Protein 3WPW (pdb70)

Nearest PDB structures (foldseek):
  3wpx-assembly1_B  TM=1.003E+00  e=8.914E-31  Vibrio alginolyticus
  4b62-assembly1_A  TM=9.208E-01  e=3.022E-14  Pseudomonas aeruginosa PAO1
  5y40-assembly1_A  TM=8.274E-01  e=5.808E-11  Salmonella enterica subsp. enterica serovar Typhimurium str. LT2
  6aeo-assembly2_B  TM=7.929E-01  e=1.954E-11  Escherichia coli O157:H7
  5u1h-assembly3_C  TM=7.690E-01  e=7.568E-09  Pseudomonas aeruginosa PAO1

Secondary structure (DSSP, 8-state):
-HHHHHHHHHHHHHTHHHHHTTSEEEEE-SSEEEEEE-STTTS-TT--PPPTTTHHHHHHHHHHHTTS-SEEEEEE---SSPP--SS-SSHHHHHHHHHHHHHHHHTTSTT--GGGEEEEE-TTSS-SS-S-SHHHHHHHS-EEEEEE-/-HHHHHHHHHHHHHSHHHHHHTSEEEEE-SSEEEEEE-STTTS-TT-----GGGHHHHHHHHHHHTTS-SEEEEEE---SSPP--SS-SSHHHHHHHHHHHHHHHHTTSTT--GGGEEEEE-TTSS-SS-S-SHHHHHHHT-EEEEEE-

Radius of gyration: 19.26 Å; Cα contacts (8 Å, |Δi|>4): 628; chains: 2; bounding box: 56×42×43 Å

Foldseek 3Di:
DVVVVVLQVVLCVVCVVCVVVVQWDWDDDPQKIKIKGFCPPQPDPPALDGDPVCLVVLLVNLVSCLPPDAAKEKWFEAAPDWDDDPVAPTQQRSRQSNSVNSLVSSVVHPSRDNVRYHTGYCYHVDQPDPNPDPVRRRRRRIMMIMGHD/DVVVVVLQVVLCVVCVPCVVVVQWDWDDDDQKIKIKGFCVPQDDPLALPGDPVCLVVLLVVLVSCLPDDFAKEKWFEAADDWRPDPPAPTQQRRRQSNSVSSLVSSVVRPSRDNVRYHTGRCYHVDQPDHPPDPVRRSSRRIMMIMGHD

B-factor: mean 39.46, std 15.34, range [14.83, 92.48]

GO terms:
  GO:0005515 protein binding (F, IPI)

InterPro domains:
  IPR006665 OmpA-like domain [PF00691] (196-294)
  IPR006665 OmpA-like domain [PS51123] (183-304)
  IPR006665 OmpA-like domain [cd07185] (196-300)
  IPR025713 Motility protein B-like, N-terminal domain [PF13677] (14-58)
  IPR036737 OmpA-like domain superfamily [G3DSA:3.30.1330.60] (154-302)
  IPR036737 OmpA-like domain superfamily [SSF103088] (183-300)
  IPR050330 Bacterial Outer Membrane Structural/Functional [PTHR30329] (4-302)

Sequence (298 aa):
SQEMETLMESIKKALEREIEQGAIEVENLGQQIVIRMREKGAFPEGSAFLQPKFRPLVRQQIAELVKDVPGIVRVSGHTDNRPLDSELYRSNWDLSSQQRAVSVAQEMEKVRGFSHQRLRVRGMADTEPLLPNDSDDNRALNRRVEISIMQSQEMETLMESIKKALEREIEQGAIEVENLGQQIVIRMREKGAFPEGSAFLQPKFRPLVRQIAELVKDVPGIVRVSGHTDNRPLDSELYRSNWDLSSQQRAVSVAQEMEKVRGFSHQRLRVRGMADTEPLLPNDSDDNRALNRRVEISIMQ

Organism: Vibrio alginolyticus (NCBI:txid663)

Structure (mmCIF, N/CA/C/O backbone):
data_3WPW
#
_entry.id   3WPW
#
_cell.length_a   58.624
_cell.length_b   63.302
_cell.length_c   77.002
_cell.angle_alpha   90.00
_cell.angle_beta   90.00
_cell.angle_gamma   90.00
#
_symmetry.space_group_name_H-M   'P 21 21 21'
#
loop_
_entity.id
_entity.type
_entity.pdbx_description
1 polymer PomB
2 non-polymer 'ACETATE ION'
3 water water
#
loop_
_atom_site.group_PDB
_atom_site.id
_atom_site.type_symbol
_atom_site.label_atom_id
_atom_site.label_alt_id
_atom_site.label_comp_id
_atom_site.label_asym_id
_atom_site.label_entity_id
_atom_site.label_seq_id
_atom_site.pdbx_PDB_ins_code
_atom_site.Cartn_x
_atom_site.Cartn_y
_atom_site.Cartn_z
_atom_site.occupancy
_atom_site.B_iso_or_equiv
_atom_site.auth_seq_id
_atom_site.auth_comp_id
_atom_site.auth_asym_id
_atom_site.auth_atom_id
_atom_site.pdbx_PDB_model_num
ATOM 1 N N . SER A 1 20 ? 27.701 50.410 36.491 1.00 74.47 154 SER A N 1
ATOM 2 C CA . SER A 1 20 ? 26.723 51.165 37.269 1.00 80.94 154 SER A CA 1
ATOM 3 C C . SER A 1 20 ? 25.337 51.159 36.622 1.00 81.05 154 SER A C 1
ATOM 4 O O . SER A 1 20 ? 24.383 50.609 37.180 1.00 77.37 154 SER A O 1
ATOM 7 N N . GLN A 1 21 ? 25.231 51.773 35.447 1.00 80.22 155 GLN A N 1
ATOM 8 C CA . GLN A 1 21 ? 23.947 51.882 34.762 1.00 80.41 155 GLN A CA 1
ATOM 9 C C . GLN A 1 21 ? 23.361 50.498 34.486 1.00 80.45 155 GLN A C 1
ATOM 10 O O . GLN A 1 21 ? 22.157 50.276 34.659 1.00 76.22 155 GLN A O 1
ATOM 16 N N . GLU A 1 22 ? 24.218 49.570 34.063 1.00 81.73 156 GLU A N 1
ATOM 17 C CA . GLU A 1 22 ? 23.785 48.204 33.792 1.00 80.63 156 GLU A CA 1
ATOM 18 C C . GLU A 1 22 ? 23.515 47.454 35.096 1.00 78.71 156 GLU A C 1
ATOM 19 O O . GLU A 1 22 ? 22.871 46.401 35.098 1.00 73.97 156 GLU A O 1
ATOM 25 N N . MET A 1 23 ? 23.999 48.009 36.204 1.00 73.76 157 MET A N 1
ATOM 26 C CA . MET A 1 23 ? 23.743 47.428 37.517 1.00 73.20 157 MET A CA 1
ATOM 27 C C . MET A 1 23 ? 22.414 47.901 38.103 1.00 68.00 157 MET A C 1
ATOM 28 O O . MET A 1 23 ? 21.803 47.207 38.921 1.00 66.98 157 MET A O 1
ATOM 33 N N . GLU A 1 24 ? 21.959 49.076 37.685 1.00 69.35 158 GLU A N 1
ATOM 34 C CA . GLU A 1 24 ? 20.653 49.551 38.128 1.00 71.76 158 GLU A CA 1
ATOM 35 C C . GLU A 1 24 ? 19.530 48.830 37.385 1.00 67.39 158 GLU A C 1
ATOM 36 O O . GLU A 1 24 ? 18.524 48.452 37.985 1.00 64.70 158 GLU A O 1
ATOM 42 N N . THR A 1 25 ? 19.712 48.637 36.080 1.00 68.86 159 THR A N 1
ATOM 43 C CA . THR A 1 25 ? 18.755 47.886 35.273 1.00 69.30 159 THR A CA 1
ATOM 44 C C . THR A 1 25 ? 18.657 46.459 35.797 1.00 66.20 159 THR A C 1
ATOM 45 O O . THR A 1 25 ? 17.563 45.909 35.950 1.00 60.22 159 THR A O 1
ATOM 49 N N . LEU A 1 26 ? 19.815 45.868 36.071 1.00 66.77 160 LEU A N 1
ATOM 50 C CA . LEU A 1 26 ? 19.882 44.517 36.608 1.00 61.85 160 LEU A CA 1
ATOM 51 C C . LEU A 1 26 ? 19.064 44.398 37.885 1.00 56.92 160 LEU A C 1
ATOM 52 O O . LEU A 1 26 ? 18.227 43.503 38.011 1.00 56.95 160 LEU A O 1
ATOM 57 N N . MET A 1 27 ? 19.300 45.309 38.825 1.00 54.98 161 MET A N 1
ATOM 58 C CA . MET A 1 27 ? 18.574 45.296 40.093 1.00 57.96 161 MET A CA 1
ATOM 59 C C . MET A 1 27 ? 17.057 45.422 39.902 1.00 61.21 161 MET A C 1
ATOM 60 O O . MET A 1 27 ? 16.278 44.676 40.505 1.00 58.53 161 MET A O 1
ATOM 65 N N . GLU A 1 28 ? 16.636 46.367 39.066 1.00 65.39 162 GLU A N 1
ATOM 66 C CA . GLU A 1 28 ? 15.213 46.554 38.795 1.00 61.73 162 GLU A CA 1
ATOM 67 C C . GLU A 1 28 ? 14.641 45.330 38.089 1.00 59.16 162 GLU A C 1
ATOM 68 O O . GLU A 1 28 ? 13.585 44.823 38.460 1.00 56.34 162 GLU A O 1
ATOM 74 N N . SER A 1 29 ? 15.358 44.860 37.075 1.00 59.32 163 SER A N 1
ATOM 75 C CA . SER A 1 29 ? 15.016 43.622 36.388 1.00 55.81 163 SER A CA 1
ATOM 76 C C . SER A 1 29 ? 14.767 42.472 37.368 1.00 57.52 163 SER A C 1
ATOM 77 O O . SER A 1 29 ? 13.743 41.789 37.284 1.00 55.68 163 SER A O 1
ATOM 80 N N . ILE A 1 30 ? 15.695 42.259 38.302 1.00 55.25 164 ILE A N 1
ATOM 81 C CA . ILE A 1 30 ? 15.539 41.179 39.281 1.00 50.07 164 ILE A CA 1
ATOM 82 C C . ILE A 1 30 ? 14.316 41.414 40.151 1.00 54.74 164 ILE A C 1
ATOM 83 O O . ILE A 1 30 ? 13.520 40.503 40.383 1.00 55.39 164 ILE A O 1
ATOM 88 N N . LYS A 1 31 ? 14.179 42.638 40.647 1.00 55.71 165 LYS A N 1
ATOM 89 C CA . LYS A 1 31 ? 12.978 43.034 41.368 1.00 57.81 165 LYS A CA 1
ATOM 90 C C . LYS A 1 31 ? 11.726 42.626 40.585 1.00 57.66 165 LYS A C 1
ATOM 91 O O . LYS A 1 31 ? 10.776 42.078 41.145 1.00 53.88 165 LYS A O 1
ATOM 97 N N . LYS A 1 32 ? 11.736 42.888 39.283 1.00 59.33 166 LYS A N 1
ATOM 98 C CA . LYS A 1 32 ? 10.625 42.492 38.427 1.00 61.63 166 LYS A CA 1
ATOM 99 C C . LYS A 1 32 ? 10.412 40.993 38.506 1.00 62.13 166 LYS A C 1
ATOM 100 O O . LYS A 1 32 ? 9.418 40.524 39.066 1.00 65.67 166 LYS A O 1
ATOM 106 N N . ALA A 1 33 ? 11.361 40.246 37.948 1.00 59.83 167 ALA A N 1
ATOM 107 C CA . ALA A 1 33 ? 11.208 38.805 37.775 1.00 59.57 167 ALA A CA 1
ATOM 108 C C . ALA A 1 33 ? 10.883 38.078 39.073 1.00 55.46 167 ALA A C 1
ATOM 109 O O . ALA A 1 33 ? 10.233 37.034 39.055 1.00 52.86 167 ALA A O 1
ATOM 111 N N . LEU A 1 34 ? 11.331 38.637 40.196 1.00 56.37 168 LEU A N 1
ATOM 112 C CA . LEU A 1 34 ? 11.150 37.995 41.493 1.00 53.80 168 LEU A CA 1
ATOM 113 C C . LEU A 1 34 ? 10.149 38.757 42.358 1.00 57.01 168 LEU A C 1
ATOM 114 O O . LEU A 1 34 ? 10.277 38.796 43.583 1.00 51.38 168 LEU A O 1
ATOM 119 N N . GLU A 1 35 ? 9.154 39.361 41.714 1.00 62.91 169 GLU A N 1
ATOM 120 C CA . GLU A 1 35 ? 8.122 40.123 42.415 1.00 58.52 169 GLU A CA 1
ATOM 121 C C . GLU A 1 35 ? 7.460 39.333 43.531 1.00 55.66 169 GLU A C 1
ATOM 122 O O . GLU A 1 35 ? 7.392 39.787 44.672 1.00 57.46 169 GLU A O 1
ATOM 128 N N . ARG A 1 36 ? 6.940 38.160 43.185 1.00 56.49 170 ARG A N 1
ATOM 129 C CA . ARG A 1 36 ? 6.130 37.387 44.116 1.00 59.10 170 ARG A CA 1
ATOM 130 C C . ARG A 1 36 ? 6.945 36.853 45.292 1.00 57.41 170 ARG A C 1
ATOM 131 O O . ARG A 1 36 ? 6.493 36.878 46.440 1.00 54.56 170 ARG A O 1
ATOM 139 N N . GLU A 1 37 ? 8.149 36.371 44.998 1.00 58.29 171 GLU A N 1
ATOM 140 C CA . GLU A 1 37 ? 9.028 35.841 46.031 1.00 52.93 171 GLU A CA 1
ATOM 141 C C . GLU A 1 37 ? 9.395 36.920 47.044 1.00 47.92 171 GLU A C 1
ATOM 142 O O . GLU A 1 37 ? 9.470 36.660 48.246 1.00 48.71 171 GLU A O 1
ATOM 148 N N . ILE A 1 38 ? 9.609 38.133 46.549 1.00 45.79 172 ILE A N 1
ATOM 149 C CA . ILE A 1 38 ? 9.912 39.274 47.403 1.00 47.51 172 ILE A CA 1
ATOM 150 C C . ILE A 1 38 ? 8.726 39.639 48.283 1.00 52.70 172 ILE A C 1
ATOM 151 O O . ILE A 1 38 ? 8.881 39.867 49.484 1.00 43.08 172 ILE A O 1
ATOM 156 N N . GLU A 1 39 ? 7.539 39.701 47.682 1.00 56.73 173 GLU A N 1
ATOM 157 C CA . GLU A 1 39 ? 6.339 40.052 48.438 1.00 52.23 173 GLU A CA 1
ATOM 158 C C . GLU A 1 39 ? 6.090 38.988 49.498 1.00 46.80 173 GLU A C 1
ATOM 159 O O . GLU A 1 39 ? 5.673 39.300 50.611 1.00 44.61 173 GLU A O 1
ATOM 165 N N . GLN A 1 40 ? 6.388 37.735 49.157 1.00 49.29 174 GLN A N 1
ATOM 166 C CA . GLN A 1 40 ? 6.238 36.624 50.095 1.00 51.79 174 GLN A CA 1
ATOM 167 C C . GLN A 1 40 ? 7.405 36.514 51.075 1.00 54.75 174 GLN A C 1
ATOM 168 O O . GLN A 1 40 ? 7.471 35.563 51.854 1.00 59.18 174 GLN A O 1
ATOM 174 N N . GLY A 1 41 ? 8.319 37.482 51.027 1.00 52.71 175 GLY A N 1
ATOM 175 C CA . GLY A 1 41 ? 9.459 37.526 51.932 1.00 53.17 175 GLY A CA 1
ATOM 176 C C . GLY A 1 41 ? 10.479 36.417 51.727 1.00 55.38 175 GLY A C 1
ATOM 177 O O . GLY A 1 41 ? 11.372 36.213 52.557 1.00 51.90 175 GLY A O 1
ATOM 178 N N . ALA A 1 42 ? 10.347 35.695 50.619 1.00 52.94 176 ALA A N 1
ATOM 179 C CA . ALA A 1 42 ? 11.251 34.595 50.303 1.00 50.83 176 ALA A CA 1
ATOM 180 C C . ALA A 1 42 ? 12.606 35.110 49.816 1.00 48.60 176 ALA A C 1
ATOM 181 O O . ALA A 1 42 ? 13.611 34.397 49.850 1.00 45.77 176 ALA A O 1
ATOM 183 N N . ILE A 1 43 ? 12.624 36.354 49.363 1.00 43.43 177 ILE A N 1
ATOM 184 C CA . ILE A 1 43 ? 13.829 36.934 48.792 1.00 41.49 177 ILE A CA 1
ATOM 185 C C . ILE A 1 43 ? 13.888 38.418 49.103 1.00 45.40 177 ILE A C 1
ATOM 186 O O . ILE A 1 43 ? 12.869 39.103 49.134 1.00 46.63 177 ILE A O 1
ATOM 191 N N . GLU A 1 44 ? 15.090 38.910 49.358 1.00 43.53 178 GLU A N 1
ATOM 192 C CA . GLU A 1 44 ? 15.288 40.333 49.495 1.00 41.84 178 GLU A CA 1
ATOM 193 C C . GLU A 1 44 ? 16.404 40.754 48.562 1.00 37.35 178 GLU A C 1
ATOM 194 O O . GLU A 1 44 ? 17.442 40.096 48.483 1.00 37.60 178 GLU A O 1
ATOM 200 N N . VAL A 1 45 ? 16.186 41.848 47.847 1.00 38.25 179 VAL A N 1
ATOM 201 C CA . VAL A 1 45 ? 17.176 42.351 46.914 1.00 35.74 179 VAL A CA 1
ATOM 202 C C . VAL A 1 45 ? 17.486 43.824 47.183 1.00 46.44 179 VAL A C 1
ATOM 203 O O . VAL A 1 45 ? 16.582 44.661 47.228 1.00 51.22 179 VAL A O 1
ATOM 207 N N . GLU A 1 46 ? 18.757 44.155 47.359 1.00 45.14 180 GLU A N 1
ATOM 208 C CA . GLU A 1 46 ? 19.117 45.559 47.516 1.00 51.07 180 GLU A CA 1
ATOM 209 C C . GLU A 1 46 ? 20.518 45.883 47.032 1.00 50.35 180 GLU A C 1
ATOM 210 O O . GLU A 1 46 ? 21.328 44.989 46.783 1.00 45.23 180 GLU A O 1
ATOM 216 N N . ASN A 1 47 ? 20.785 47.175 46.886 1.00 56.91 181 ASN A N 1
ATOM 217 C CA . ASN A 1 47 ? 22.114 47.658 46.539 1.00 61.73 181 ASN A CA 1
ATOM 218 C C . ASN A 1 47 ? 23.032 47.681 47.759 1.00 62.30 181 ASN A C 1
ATOM 219 O O . ASN A 1 47 ? 22.573 47.834 48.892 1.00 62.58 181 ASN A O 1
ATOM 224 N N . LEU A 1 48 ? 24.329 47.516 47.524 1.00 60.43 182 LEU A N 1
ATOM 225 C CA . LEU A 1 48 ? 25.319 47.648 48.584 1.00 62.45 182 LEU A CA 1
ATOM 226 C C . LEU A 1 48 ? 26.621 48.153 47.989 1.00 63.88 182 LEU A C 1
ATOM 227 O O . LEU A 1 48 ? 27.510 47.371 47.653 1.00 61.69 182 LEU A O 1
ATOM 232 N N . GLY A 1 49 ? 26.728 49.470 47.855 1.00 68.31 183 GLY A N 1
ATOM 233 C CA . GLY A 1 49 ? 27.863 50.061 47.177 1.00 67.88 183 GLY A CA 1
ATOM 234 C C . GLY A 1 49 ? 27.801 49.712 45.703 1.00 65.30 183 GLY A C 1
ATOM 235 O O . GLY A 1 49 ? 26.790 49.963 45.042 1.00 65.02 183 GLY A O 1
ATOM 236 N N . GLN A 1 50 ? 28.879 49.124 45.193 1.00 66.83 184 GLN A N 1
ATOM 237 C CA . GLN A 1 50 ? 28.959 48.725 43.790 1.00 64.40 184 GLN A CA 1
ATOM 238 C C . GLN A 1 50 ? 28.555 47.267 43.633 1.00 61.83 184 GLN A C 1
ATOM 239 O O . GLN A 1 50 ? 29.266 46.485 43.002 1.00 64.32 184 GLN A O 1
ATOM 245 N N . GLN A 1 51 ? 27.417 46.889 44.198 1.00 54.61 185 GLN A N 1
ATOM 246 C CA . GLN A 1 51 ? 27.123 45.472 44.324 1.00 50.09 185 GLN A CA 1
ATOM 247 C C . GLN A 1 51 ? 25.669 45.183 44.657 1.00 44.44 185 GLN A C 1
ATOM 248 O O . GLN A 1 51 ? 25.053 45.872 45.467 1.00 45.22 185 GLN A O 1
ATOM 254 N N . ILE A 1 52 ? 25.117 44.158 44.015 1.00 38.52 186 ILE A N 1
ATOM 255 C CA . ILE A 1 52 ? 23.736 43.773 44.263 1.00 37.75 186 ILE A CA 1
ATOM 256 C C . ILE A 1 52 ? 23.683 42.542 45.152 1.00 35.90 186 ILE A C 1
ATOM 257 O O . ILE A 1 52 ? 24.267 41.515 44.838 1.00 33.18 186 ILE A O 1
ATOM 262 N N . VAL A 1 53 ? 22.977 42.655 46.265 1.00 32.69 187 VAL A N 1
ATOM 263 C CA . VAL A 1 53 ? 22.845 41.540 47.177 1.00 33.47 187 VAL A CA 1
ATOM 264 C C . VAL A 1 53 ? 21.442 40.955 47.125 1.00 30.85 187 VAL A C 1
ATOM 265 O O . VAL A 1 53 ? 20.437 41.652 47.348 1.00 31.98 187 VAL A O 1
ATOM 269 N N . ILE A 1 54 ? 21.382 39.664 46.831 1.00 28.50 188 ILE A N 1
ATOM 270 C CA . ILE A 1 54 ? 20.143 38.923 46.914 1.00 27.14 188 ILE A CA 1
ATOM 271 C C . ILE A 1 54 ? 20.183 37.999 48.116 1.00 29.21 188 ILE A C 1
ATOM 272 O O . ILE A 1 54 ? 21.011 37.075 48.162 1.00 28.51 188 ILE A O 1
ATOM 277 N N . ARG A 1 55 ? 19.285 38.236 49.073 1.00 29.61 189 ARG A N 1
ATOM 278 C CA . ARG A 1 55 ? 19.169 37.394 50.267 1.00 32.68 189 ARG A CA 1
ATOM 279 C C . ARG A 1 55 ? 17.997 36.440 50.128 1.00 36.84 189 ARG A C 1
ATOM 280 O O . ARG A 1 55 ? 16.882 36.859 49.806 1.00 33.92 189 ARG A O 1
ATOM 288 N N . MET A 1 56 ? 18.250 35.163 50.400 1.00 35.33 190 MET A N 1
ATOM 289 C CA . MET A 1 56 ? 17.226 34.123 50.304 1.00 32.63 190 MET A CA 1
ATOM 290 C C . MET A 1 56 ? 17.053 33.407 51.646 1.00 35.07 190 MET A C 1
ATOM 291 O O . MET A 1 56 ? 17.984 32.762 52.149 1.00 23.45 190 MET A O 1
ATOM 296 N N . ARG A 1 57 ? 15.860 33.523 52.224 1.00 35.05 191 ARG A N 1
ATOM 297 C CA . ARG A 1 57 ? 15.617 32.977 53.550 1.00 37.81 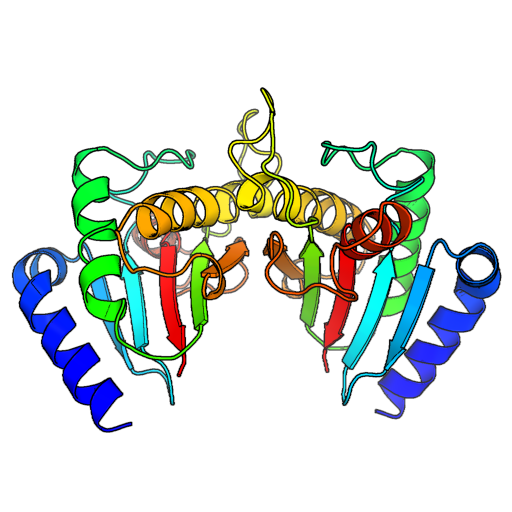191 ARG A CA 1
ATOM 298 C C . ARG A 1 57 ? 15.706 31.462 53.537 1.00 32.89 191 ARG A C 1
ATOM 299 O O . ARG A 1 57 ? 15.524 30.820 52.504 1.00 31.41 191 ARG A O 1
ATOM 307 N N . GLU A 1 58 ? 15.984 30.900 54.702 1.00 26.62 192 GLU A N 1
ATOM 308 C CA . GLU A 1 58 ? 16.058 29.459 54.862 1.00 32.65 192 GLU A CA 1
ATOM 309 C C . GLU A 1 58 ? 14.742 28.776 54.504 1.00 34.40 192 GLU A C 1
ATOM 310 O O . GLU A 1 58 ? 14.721 27.779 53.780 1.00 31.24 192 GLU A O 1
ATOM 316 N N . LYS A 1 59 ? 13.646 29.311 55.034 1.00 38.32 193 LYS A N 1
ATOM 317 C CA . LYS A 1 59 ? 12.349 28.651 54.926 1.00 41.82 193 LYS A CA 1
ATOM 318 C C . LYS A 1 59 ? 11.922 28.465 53.478 1.00 33.72 193 LYS A C 1
ATOM 319 O O . LYS A 1 59 ? 11.715 29.438 52.755 1.00 44.12 193 LYS A O 1
ATOM 325 N N . GLY A 1 60 ? 11.778 27.211 53.064 1.00 39.45 194 GLY A N 1
ATOM 326 C CA . GLY A 1 60 ? 11.369 26.910 51.700 1.00 45.94 194 GLY A CA 1
ATOM 327 C C . GLY A 1 60 ? 12.512 26.746 50.708 1.00 43.44 194 GLY A C 1
ATOM 328 O O . GLY A 1 60 ? 12.288 26.405 49.541 1.00 46.20 194 GLY A O 1
ATOM 329 N N . ALA A 1 61 ? 13.737 26.991 51.165 1.00 39.24 195 ALA A N 1
ATOM 330 C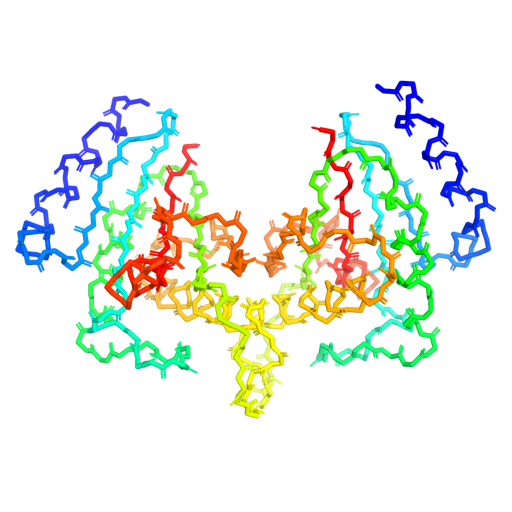 CA . ALA A 1 61 ? 14.921 26.799 50.331 1.00 39.71 195 ALA A CA 1
ATOM 331 C C . ALA A 1 61 ? 15.783 25.639 50.825 1.00 35.75 195 ALA A C 1
ATOM 332 O O . ALA A 1 61 ? 16.291 24.858 50.024 1.00 34.14 195 ALA A O 1
ATOM 334 N N . PHE A 1 62 ? 15.944 25.540 52.144 1.00 32.38 196 PHE A N 1
ATOM 335 C CA . PHE A 1 62 ? 16.675 24.444 52.768 1.00 35.23 196 PHE A CA 1
ATOM 336 C C . PHE A 1 62 ? 15.896 23.896 53.930 1.00 41.37 196 PHE A C 1
ATOM 337 O O . PHE A 1 62 ? 15.317 24.658 54.707 1.00 38.90 196 PHE A O 1
ATOM 345 N N . PRO A 1 63 ? 15.909 22.570 54.083 1.00 42.01 197 PRO A N 1
ATOM 346 C CA . PRO A 1 63 ? 15.443 21.982 55.340 1.00 42.61 197 PRO A CA 1
ATOM 347 C C . PRO A 1 63 ? 16.345 22.434 56.470 1.00 44.69 197 PRO A C 1
ATOM 348 O O . PRO A 1 63 ? 17.544 22.619 56.260 1.00 39.14 197 PRO A O 1
ATOM 352 N N . GLU A 1 64 ? 15.773 22.623 57.652 1.00 45.94 198 GLU A N 1
ATOM 353 C CA . GLU A 1 64 ? 16.541 23.054 58.810 1.00 41.09 198 GLU A CA 1
ATOM 354 C C . GLU A 1 64 ? 17.695 22.093 59.067 1.00 39.56 198 GLU A C 1
ATOM 355 O O . GLU A 1 64 ? 17.518 20.874 59.053 1.00 44.47 198 GLU A O 1
ATOM 361 N N . GLY A 1 65 ? 18.881 22.648 59.287 1.00 39.25 199 GLY A N 1
ATOM 362 C CA . GLY A 1 65 ? 20.056 21.855 59.608 1.00 37.90 199 GLY A CA 1
ATOM 363 C C . GLY A 1 65 ? 20.660 21.084 58.444 1.00 40.38 199 GLY A C 1
ATOM 364 O O . GLY A 1 65 ? 21.585 20.289 58.636 1.00 38.84 199 GLY A O 1
ATOM 365 N N . SER A 1 66 ? 20.144 21.322 57.240 1.00 39.32 200 SER A N 1
ATOM 366 C CA . SER A 1 66 ? 20.617 20.629 56.045 1.00 36.89 200 SER A CA 1
ATOM 367 C C . SER A 1 66 ? 21.068 21.598 54.950 1.00 36.74 200 SER A C 1
ATOM 368 O O . SER A 1 66 ? 20.597 22.734 54.879 1.00 35.40 200 SER A O 1
ATOM 371 N N . ALA A 1 67 ? 21.973 21.135 54.091 1.00 37.39 201 ALA A N 1
ATOM 372 C CA . ALA A 1 67 ? 22.453 21.951 52.976 1.00 31.60 201 ALA A CA 1
ATOM 373 C C . ALA A 1 67 ? 21.738 21.581 51.686 1.00 36.38 201 ALA A C 1
ATOM 374 O O . ALA A 1 67 ? 22.011 22.144 50.618 1.00 34.58 201 ALA A O 1
ATOM 376 N N . PHE A 1 68 ? 20.814 20.634 51.798 1.00 36.30 202 PHE A N 1
ATOM 377 C CA . PHE A 1 68 ? 20.026 20.168 50.667 1.00 42.76 202 PHE A CA 1
ATOM 378 C C . PHE A 1 68 ? 19.110 21.265 50.133 1.00 41.89 202 PHE A C 1
ATOM 379 O O . PHE A 1 68 ? 18.212 21.744 50.830 1.00 41.00 202 PHE A O 1
ATOM 387 N N . LEU A 1 69 ? 19.342 21.661 48.890 1.00 33.31 203 LEU A N 1
ATOM 388 C CA . LEU A 1 69 ? 18.517 22.663 48.242 1.00 40.93 203 LEU A CA 1
ATOM 389 C C . LEU A 1 69 ? 17.159 22.044 47.894 1.00 44.13 203 LEU A C 1
ATOM 390 O O . LEU A 1 69 ? 17.092 21.075 47.139 1.00 42.68 203 LEU A O 1
ATOM 395 N N . GLN A 1 70 ? 16.080 22.579 48.453 1.00 38.17 204 GLN A N 1
ATOM 396 C CA . GLN A 1 70 ? 14.766 21.977 48.212 1.00 48.51 204 GLN A CA 1
ATOM 397 C C . GLN A 1 70 ? 14.192 22.271 46.816 1.00 42.24 204 GLN A C 1
ATOM 398 O O . GLN A 1 70 ? 14.380 23.363 46.278 1.00 37.24 204 GLN A O 1
ATOM 404 N N . PRO A 1 71 ? 13.489 21.278 46.235 1.00 50.32 205 PRO A N 1
ATOM 405 C CA . PRO A 1 71 ? 12.929 21.244 44.874 1.00 44.16 205 PRO A CA 1
ATOM 406 C C . PRO A 1 71 ? 12.244 22.530 44.425 1.00 43.67 205 PRO A C 1
ATOM 407 O O . PRO A 1 71 ? 12.514 23.020 43.325 1.00 45.30 205 PRO A O 1
ATOM 411 N N . LYS A 1 72 ? 11.356 23.063 45.253 1.00 44.34 206 LYS A N 1
ATOM 412 C CA . LYS A 1 72 ? 10.622 24.262 44.875 1.00 46.76 206 LYS A CA 1
ATOM 413 C C . LYS A 1 72 ? 11.573 25.431 44.599 1.00 48.67 206 LYS A C 1
ATOM 414 O O . LYS A 1 72 ? 11.294 26.295 43.761 1.00 44.20 206 LYS A O 1
ATOM 420 N N . PHE A 1 73 ? 12.708 25.438 45.298 1.00 43.08 207 PHE A N 1
ATOM 421 C CA . PHE A 1 73 ? 13.635 26.560 45.247 1.00 39.33 207 PHE A CA 1
ATOM 422 C C . PHE A 1 73 ? 14.665 26.463 44.125 1.00 34.95 207 PHE A C 1
ATOM 423 O O . PHE A 1 73 ? 15.224 27.474 43.715 1.00 37.84 207 PHE A O 1
ATOM 431 N N . ARG A 1 74 ? 14.924 25.253 43.636 1.00 36.70 208 ARG A N 1
ATOM 432 C CA . ARG A 1 74 ? 15.886 25.071 42.554 1.00 29.95 208 ARG A CA 1
ATOM 433 C C . ARG A 1 74 ? 15.621 25.964 41.342 1.00 35.67 208 ARG A C 1
ATOM 434 O O . ARG A 1 74 ? 16.554 26.590 40.821 1.00 33.74 208 ARG A O 1
ATOM 442 N N . PRO A 1 75 ? 14.353 26.032 40.877 1.00 34.05 209 PRO A N 1
ATOM 443 C CA . PRO A 1 75 ? 14.063 26.924 39.746 1.00 36.52 209 PRO A CA 1
ATOM 444 C C . PRO A 1 75 ? 14.346 28.394 40.044 1.00 34.87 209 PRO A C 1
ATOM 445 O O . PRO A 1 75 ? 14.818 29.096 39.145 1.00 32.73 209 PRO A O 1
ATOM 449 N N . LEU A 1 76 ? 14.061 28.850 41.266 1.00 32.91 210 LEU A N 1
ATOM 450 C CA . LEU A 1 76 ? 14.316 30.245 41.642 1.00 33.39 210 LEU A CA 1
ATOM 451 C C . LEU A 1 76 ? 15.803 30.595 41.514 1.00 33.93 210 LEU A C 1
ATOM 452 O O . LEU A 1 76 ? 16.174 31.647 40.972 1.00 31.96 210 LEU A O 1
ATOM 457 N N . VAL A 1 77 ? 16.652 29.695 42.010 1.00 39.03 211 VAL A N 1
ATOM 458 C CA . VAL A 1 77 ? 18.100 29.825 41.861 1.00 29.14 211 VAL A CA 1
ATOM 459 C C . VAL A 1 77 ? 18.535 29.914 40.394 1.00 32.22 211 VAL A C 1
ATOM 460 O O . VAL A 1 77 ? 19.396 30.725 40.038 1.00 27.33 211 VAL A O 1
ATOM 464 N N . ARG A 1 78 ? 17.960 29.077 39.533 1.00 32.10 212 ARG A N 1
ATOM 465 C CA . ARG A 1 78 ? 18.345 29.124 38.124 1.00 33.65 212 ARG A CA 1
ATOM 466 C C . ARG A 1 78 ? 17.835 30.430 37.513 1.00 30.50 212 ARG A C 1
ATOM 467 O O . ARG A 1 78 ? 18.474 31.031 36.647 1.00 32.85 212 ARG A O 1
ATOM 475 N N . GLN A 1 79 ? 16.673 30.871 37.978 1.00 33.15 213 GLN A N 1
ATOM 476 C CA A GLN A 1 79 ? 16.102 32.121 37.508 0.50 34.11 213 GLN A CA 1
ATOM 477 C CA B GLN A 1 79 ? 16.117 32.122 37.486 0.50 34.16 213 GLN A CA 1
ATOM 478 C C . GLN A 1 79 ? 17.088 33.256 37.781 1.00 34.96 213 GLN A C 1
ATOM 479 O O . GLN A 1 79 ? 17.428 34.045 36.883 1.00 30.89 213 GLN A O 1
ATOM 490 N N . ILE A 1 80 ? 17.559 33.326 39.028 1.00 32.39 214 ILE A N 1
ATOM 491 C CA . ILE A 1 80 ? 18.561 34.328 39.373 1.00 31.18 214 ILE A CA 1
ATOM 492 C C . ILE A 1 80 ? 19.779 34.226 38.455 1.00 25.58 214 ILE A C 1
ATOM 493 O O . ILE A 1 80 ? 20.312 35.233 38.002 1.00 29.56 214 ILE A O 1
ATOM 498 N N . ALA A 1 81 ? 20.229 33.005 38.187 1.00 25.79 215 ALA A N 1
ATOM 499 C CA . ALA A 1 81 ? 21.393 32.822 37.335 1.00 26.14 215 ALA A CA 1
ATOM 500 C C . ALA A 1 81 ? 21.119 33.302 35.889 1.00 30.01 215 ALA A C 1
ATOM 501 O O . ALA A 1 81 ? 21.985 33.915 35.258 1.00 27.02 215 ALA A O 1
ATOM 503 N N . GLU A 1 82 ? 19.918 33.028 35.379 1.00 33.77 216 GLU A N 1
ATOM 504 C CA . GLU A 1 82 ? 19.537 33.530 34.055 1.00 35.85 216 GLU A CA 1
ATOM 505 C C . GLU A 1 82 ? 19.695 35.041 34.045 1.00 35.73 216 GLU A C 1
ATOM 506 O O . GLU A 1 82 ? 20.323 35.622 33.147 1.00 33.56 216 GLU A O 1
ATOM 512 N N . LEU A 1 83 ? 19.143 35.667 35.079 1.00 34.63 217 LEU A N 1
ATOM 513 C CA . LEU A 1 83 ? 19.085 37.124 35.161 1.00 36.67 217 LEU A CA 1
ATOM 514 C C . LEU A 1 83 ? 20.449 37.806 35.085 1.00 37.60 217 LEU A C 1
ATOM 515 O O . LEU A 1 83 ? 20.563 38.911 34.559 1.00 37.52 217 LEU A O 1
ATOM 520 N N . VAL A 1 84 ? 21.483 37.147 35.600 1.00 33.18 218 VAL A N 1
ATOM 521 C CA . VAL A 1 84 ? 22.786 37.795 35.733 1.00 35.98 218 VAL A CA 1
ATOM 522 C C . VAL A 1 84 ? 23.822 37.229 34.786 1.00 37.70 218 VAL A C 1
ATOM 523 O O . VAL A 1 84 ? 24.971 37.672 34.780 1.00 40.35 218 VAL A O 1
ATOM 527 N N . LYS A 1 85 ? 23.420 36.251 33.983 1.00 37.52 219 LYS A N 1
ATOM 528 C CA . LYS A 1 85 ? 24.379 35.529 33.158 1.00 36.13 219 LYS A CA 1
ATOM 529 C C . LYS A 1 85 ? 25.104 36.426 32.157 1.00 41.23 219 LYS A C 1
ATOM 530 O O . LYS A 1 85 ? 26.225 36.122 31.740 1.00 40.55 219 LYS A O 1
ATOM 536 N N . ASP A 1 86 ? 24.468 37.532 31.779 1.00 42.84 220 ASP A N 1
ATOM 537 C CA . ASP A 1 86 ? 25.053 38.427 30.788 1.00 49.14 220 ASP A CA 1
ATOM 538 C C . ASP A 1 86 ? 25.636 39.705 31.386 1.00 48.54 220 ASP A C 1
ATOM 539 O O . ASP A 1 86 ? 25.986 40.637 30.658 1.00 55.26 220 ASP A O 1
ATOM 544 N N . VAL A 1 87 ? 25.748 39.733 32.711 1.00 50.85 221 VAL A N 1
ATOM 545 C CA . VAL A 1 87 ? 26.348 40.857 33.425 1.00 51.61 221 VAL A CA 1
ATOM 546 C C . VAL A 1 87 ? 27.775 40.500 33.817 1.00 46.15 221 VAL A C 1
ATOM 547 O O . VAL A 1 87 ? 28.042 39.372 34.224 1.00 45.43 221 VAL A O 1
ATOM 551 N N . PRO A 1 88 ? 28.704 41.454 33.677 1.00 51.66 222 PRO A N 1
ATOM 552 C CA . PRO A 1 88 ? 30.091 41.198 34.074 1.00 52.84 222 PRO A CA 1
ATOM 553 C C . PRO A 1 88 ? 30.198 41.047 35.593 1.00 46.72 222 PRO A C 1
ATOM 554 O O . PRO A 1 88 ? 29.323 41.522 36.312 1.00 48.28 222 PRO A O 1
ATOM 558 N N . GLY A 1 89 ? 31.249 40.397 36.077 1.00 46.19 223 GLY A N 1
ATOM 559 C CA . GLY A 1 89 ? 31.530 40.425 37.503 1.00 41.17 223 GLY A CA 1
ATOM 560 C C . GLY A 1 89 ? 31.358 39.127 38.273 1.00 41.36 223 GLY A C 1
ATOM 561 O O . GLY A 1 89 ? 30.711 38.186 37.814 1.00 37.95 223 GLY A O 1
ATOM 562 N N . ILE A 1 90 ? 31.929 39.095 39.475 1.00 34.29 224 ILE A N 1
ATOM 563 C CA . ILE A 1 90 ? 31.913 37.905 40.313 1.00 26.76 224 ILE A CA 1
ATOM 564 C C . ILE A 1 90 ? 30.517 37.680 40.889 1.00 26.04 224 ILE A C 1
ATOM 565 O O . ILE A 1 90 ? 29.814 38.632 41.235 1.00 29.51 224 ILE A O 1
ATOM 570 N N . VAL A 1 91 ? 30.118 36.416 40.998 1.00 24.26 225 VAL A N 1
ATOM 571 C CA . VAL A 1 91 ? 28.917 36.058 41.746 1.00 21.33 225 VAL A CA 1
ATOM 572 C C . VAL A 1 91 ? 29.366 35.330 43.034 1.00 21.46 225 VAL A C 1
ATOM 573 O O . VAL A 1 91 ? 29.902 34.224 42.990 1.00 18.29 225 VAL A O 1
ATOM 577 N N . ARG A 1 92 ? 29.208 35.978 44.178 1.00 21.87 226 ARG A N 1
ATOM 578 C CA . ARG A 1 92 ? 29.724 35.390 45.415 1.00 20.44 226 ARG A CA 1
ATOM 579 C C . ARG A 1 92 ? 28.546 34.834 46.200 1.00 18.02 226 ARG A C 1
ATOM 580 O O . ARG A 1 92 ? 27.659 35.579 46.599 1.00 22.29 226 ARG A O 1
ATOM 588 N N . VAL A 1 93 ? 28.534 33.517 46.390 1.00 15.23 227 VAL A N 1
ATOM 589 C CA . VAL A 1 93 ? 27.449 32.850 47.095 1.00 15.12 227 VAL A CA 1
ATOM 590 C C . VAL A 1 93 ? 27.887 32.572 48.533 1.00 21.63 227 VAL A C 1
ATOM 591 O O . VAL A 1 93 ? 28.859 31.845 48.758 1.00 17.59 227 VAL A O 1
ATOM 595 N N . SER A 1 94 ? 27.158 33.137 49.494 1.00 17.52 228 SER A N 1
ATOM 596 C CA . SER A 1 94 ? 27.584 33.090 50.886 1.00 16.16 228 SER A CA 1
ATOM 597 C C . SER A 1 94 ? 26.515 32.474 51.775 1.00 17.87 228 SER A C 1
ATOM 598 O O . SER A 1 94 ? 25.387 32.977 51.836 1.00 18.03 228 SER A O 1
ATOM 601 N N . GLY A 1 95 ? 26.889 31.406 52.480 1.00 17.52 229 GLY A N 1
ATOM 602 C CA . GLY A 1 95 ? 26.031 30.789 53.473 1.00 20.05 229 GLY A CA 1
ATOM 603 C C . GLY A 1 95 ? 26.233 31.310 54.886 1.00 20.35 229 GLY A C 1
ATOM 604 O O . GLY A 1 95 ? 27.374 31.587 55.305 1.00 17.86 229 GLY A O 1
ATOM 605 N N . HIS A 1 96 ? 25.127 31.414 55.629 1.00 20.43 230 HIS A N 1
ATOM 606 C CA . HIS A 1 96 ? 25.141 31.948 56.995 1.00 21.58 230 HIS A CA 1
ATOM 607 C C . HIS A 1 96 ? 24.341 31.071 57.947 1.00 22.66 230 HIS A C 1
ATOM 608 O O . HIS A 1 96 ? 23.347 30.448 57.556 1.00 25.09 230 HIS A O 1
ATOM 615 N N . THR A 1 97 ? 24.758 31.039 59.205 1.00 22.61 231 THR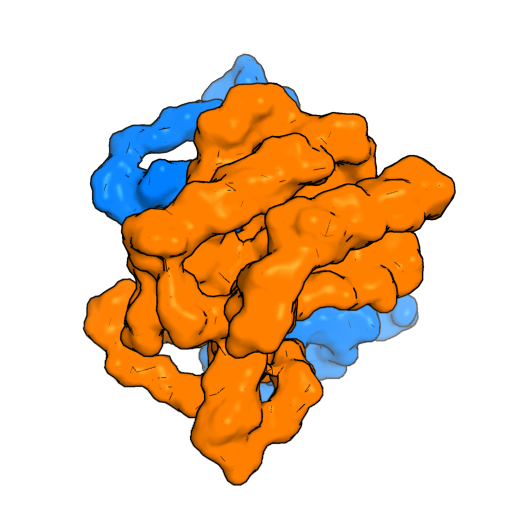 A N 1
ATOM 616 C CA . THR A 1 97 ? 23.986 30.351 60.235 1.00 21.99 231 THR A CA 1
ATOM 617 C C . THR A 1 97 ? 23.676 31.346 61.353 1.00 24.42 231 THR A C 1
ATOM 618 O O . THR A 1 97 ? 24.202 32.474 61.362 1.00 22.02 231 THR A O 1
ATOM 622 N N . ASP A 1 98 ? 22.838 30.932 62.306 1.00 23.13 232 ASP A N 1
ATOM 623 C CA . ASP A 1 98 ? 22.708 31.688 63.534 1.00 23.74 232 ASP A CA 1
ATOM 624 C C . ASP A 1 98 ? 23.857 31.273 64.456 1.00 27.53 232 ASP A C 1
ATOM 625 O O . ASP A 1 98 ? 24.734 30.493 64.064 1.00 25.22 232 ASP A O 1
ATOM 630 N N . ASN A 1 99 ? 23.856 31.788 65.678 1.00 23.16 233 ASN A N 1
ATOM 631 C CA . ASN A 1 99 ? 24.965 31.523 66.579 1.00 26.04 233 ASN A CA 1
ATOM 632 C C . ASN A 1 99 ? 24.766 30.284 67.454 1.00 33.01 233 ASN A C 1
ATOM 633 O O . ASN A 1 99 ? 25.565 30.030 68.347 1.00 32.45 233 ASN A O 1
ATOM 638 N N . ARG A 1 100 ? 23.709 29.517 67.204 1.00 31.77 234 ARG A N 1
ATOM 639 C CA . ARG A 1 100 ? 23.509 28.282 67.952 1.00 39.90 234 ARG A CA 1
ATOM 640 C C . ARG A 1 100 ? 24.536 27.258 67.480 1.00 46.84 234 ARG A C 1
ATOM 641 O O . ARG A 1 100 ? 24.608 26.939 66.283 1.00 35.54 234 ARG A O 1
ATOM 649 N N . PRO A 1 101 ? 25.349 26.749 68.418 1.00 47.01 235 PRO A N 1
ATOM 650 C CA . PRO A 1 101 ? 26.278 25.682 68.053 1.00 44.16 235 PRO A CA 1
ATOM 651 C C . PRO A 1 101 ? 25.413 24.537 67.575 1.00 45.42 235 PRO A C 1
ATOM 652 O O . PRO A 1 101 ? 24.399 24.261 68.211 1.00 50.95 235 PRO A O 1
ATOM 656 N N . LEU A 1 102 ? 25.756 23.918 66.453 1.00 49.63 236 LEU A N 1
ATOM 657 C CA . LEU A 1 102 ? 24.896 22.873 65.923 1.00 48.74 236 LEU A CA 1
ATOM 658 C C . LEU A 1 102 ? 25.411 21.508 66.321 1.00 58.49 236 LEU A C 1
ATOM 659 O O . LEU A 1 102 ? 26.615 21.313 66.504 1.00 57.20 236 LEU A O 1
ATOM 664 N N . ASP A 1 103 ? 24.492 20.563 66.467 1.00 56.92 237 ASP A N 1
ATOM 665 C CA . ASP A 1 103 ? 24.890 19.190 66.714 1.00 64.56 237 ASP A CA 1
ATOM 666 C C . ASP A 1 103 ? 24.195 18.211 65.782 1.00 63.89 237 ASP A C 1
ATOM 667 O O . ASP A 1 103 ? 23.147 17.648 66.106 1.00 72.20 237 ASP A O 1
ATOM 672 N N . SER A 1 104 ? 24.788 18.038 64.607 1.00 61.68 238 SER A N 1
ATOM 673 C CA . SER A 1 104 ? 24.426 16.953 63.718 1.00 60.03 238 SER A CA 1
ATOM 674 C C . SER A 1 104 ? 25.694 16.143 63.547 1.00 61.78 238 SER A C 1
ATOM 675 O O . SER A 1 104 ? 26.759 16.537 64.033 1.00 62.32 238 SER A O 1
ATOM 678 N N . GLU A 1 105 ? 25.587 15.008 62.871 1.00 59.35 239 GLU A N 1
ATOM 679 C CA . GLU A 1 105 ? 26.772 14.231 62.533 1.00 62.02 239 GLU A CA 1
ATOM 680 C C . GLU A 1 105 ? 27.086 14.368 61.054 1.00 58.61 239 GLU A C 1
ATOM 681 O O . GLU A 1 105 ? 28.064 13.803 60.562 1.00 66.03 239 GLU A O 1
ATOM 687 N N . LEU A 1 106 ? 26.243 15.110 60.345 1.00 54.59 240 LEU A N 1
ATOM 688 C CA . LEU A 1 106 ? 26.476 15.370 58.934 1.00 47.57 240 LEU A CA 1
ATOM 689 C C . LEU A 1 106 ? 27.495 16.492 58.787 1.00 50.87 240 LEU A C 1
ATOM 690 O O . LEU A 1 106 ? 28.363 16.441 57.920 1.00 53.88 240 LEU A O 1
ATOM 695 N N . TYR A 1 107 ? 27.384 17.509 59.636 1.00 43.27 241 TYR A N 1
ATOM 696 C CA . TYR A 1 107 ? 28.228 18.686 59.512 1.00 38.51 241 TYR A CA 1
ATOM 697 C C . TYR A 1 107 ? 29.070 18.889 60.764 1.00 38.16 241 TYR A C 1
ATOM 698 O O . TYR A 1 107 ? 28.581 18.743 61.884 1.00 36.94 241 TYR A O 1
ATOM 707 N N . ARG A 1 108 ? 30.336 19.237 60.561 1.00 31.23 242 ARG A N 1
ATOM 708 C CA . ARG A 1 108 ? 31.292 19.370 61.659 1.00 32.34 242 ARG A CA 1
ATOM 709 C C . ARG A 1 108 ? 31.150 20.670 62.441 1.00 36.68 242 ARG A C 1
ATOM 710 O O . ARG A 1 108 ? 31.594 20.761 63.584 1.00 35.59 242 ARG A O 1
ATOM 718 N N . SER A 1 109 ? 30.544 21.680 61.828 1.00 30.06 243 SER A N 1
ATOM 719 C CA . SER A 1 109 ? 30.457 22.996 62.446 1.00 22.70 243 SER A CA 1
ATOM 720 C C . SER A 1 109 ? 29.535 23.864 61.605 1.00 27.02 243 SER A C 1
ATOM 721 O O . SER A 1 109 ? 29.087 23.446 60.536 1.00 23.80 243 SER A O 1
ATOM 724 N N . ASN A 1 110 ? 29.269 25.078 62.074 1.00 20.72 244 ASN A N 1
ATOM 725 C CA . ASN A 1 110 ? 28.507 26.013 61.282 1.00 27.93 244 ASN A CA 1
ATOM 726 C C . ASN A 1 110 ? 29.271 26.465 60.034 1.00 20.27 244 ASN A C 1
ATOM 727 O O . ASN A 1 110 ? 28.642 26.901 59.064 1.00 20.58 244 ASN A O 1
ATOM 732 N N . TRP A 1 111 ? 30.603 26.343 60.056 1.00 19.66 245 TRP A N 1
ATOM 733 C CA . TRP A 1 111 ? 31.414 26.632 58.855 1.00 19.92 245 TRP A CA 1
ATOM 734 C C . TRP A 1 111 ? 31.091 25.638 57.755 1.00 21.61 245 TRP A C 1
ATOM 735 O O . TRP A 1 111 ? 30.966 25.978 56.559 1.00 20.33 245 TRP A O 1
ATOM 746 N N . ASP A 1 112 ? 30.995 24.388 58.170 1.00 21.43 246 ASP A N 1
ATOM 747 C CA . ASP A 1 112 ? 30.651 23.290 57.292 1.00 24.68 246 ASP A CA 1
ATOM 748 C C . ASP A 1 112 ? 29.248 23.457 56.689 1.00 27.76 246 ASP A C 1
ATOM 749 O O . ASP A 1 112 ? 29.060 23.405 55.472 1.00 21.76 246 ASP A O 1
ATOM 754 N N . LEU A 1 113 ? 28.259 23.655 57.550 1.00 22.86 247 LEU A N 1
ATOM 755 C CA . LEU A 1 113 ? 26.883 23.791 57.082 1.00 23.38 247 LEU A CA 1
ATOM 756 C C . LEU A 1 113 ? 26.693 25.040 56.219 1.00 21.10 247 LEU A C 1
ATOM 757 O O . LEU A 1 113 ? 26.066 24.979 55.147 1.00 20.39 247 LEU A O 1
ATOM 762 N N . SER A 1 114 ? 27.253 26.166 56.653 1.00 19.89 248 SER A N 1
ATOM 763 C CA . SER A 1 114 ? 27.087 27.402 55.882 1.00 20.27 248 SER A CA 1
ATOM 764 C C . SER A 1 114 ? 27.762 27.283 54.511 1.00 20.20 248 SER A C 1
ATOM 765 O O . SER A 1 114 ? 27.209 27.694 53.485 1.00 21.44 248 SER A O 1
ATOM 768 N N . SER A 1 115 ? 28.943 26.680 54.496 1.00 20.96 249 SER A N 1
ATOM 769 C CA . SER A 1 115 ? 29.701 26.452 53.270 1.00 16.68 249 SER A CA 1
ATOM 770 C C . SER A 1 115 ? 28.937 25.562 52.303 1.00 18.68 249 SER A C 1
ATOM 771 O O . SER A 1 115 ? 28.818 25.847 51.106 1.00 21.50 249 SER A O 1
ATOM 774 N N . GLN A 1 116 ? 28.445 24.450 52.818 1.00 19.53 250 GLN A N 1
ATOM 775 C CA A GLN A 1 116 ? 27.734 23.487 51.975 0.50 22.56 250 GLN A CA 1
ATOM 776 C CA B GLN A 1 116 ? 27.751 23.476 51.989 0.50 22.57 250 GLN A CA 1
ATOM 777 C C . GLN A 1 116 ? 26.472 24.039 51.351 1.00 24.14 250 GLN A C 1
ATOM 778 O O . GLN A 1 116 ? 26.130 23.672 50.229 1.00 20.49 250 GLN A O 1
ATOM 789 N N . ARG A 1 117 ? 25.789 24.935 52.059 1.00 18.69 251 ARG A N 1
ATOM 790 C CA . ARG A 1 117 ? 24.622 25.595 51.489 1.00 19.59 251 ARG A CA 1
ATOM 791 C C . ARG A 1 117 ? 25.019 26.486 50.324 1.00 21.15 251 ARG A C 1
ATOM 792 O O . ARG A 1 117 ? 24.387 26.462 49.263 1.00 21.97 251 ARG A O 1
ATOM 800 N N . ALA A 1 118 ? 26.075 27.270 50.498 1.00 18.28 252 ALA A N 1
ATOM 801 C CA . ALA A 1 118 ? 26.571 28.057 49.368 1.00 18.52 252 ALA A CA 1
ATOM 802 C C . ALA A 1 118 ? 26.974 27.136 48.210 1.00 20.05 252 ALA A C 1
ATOM 803 O O . ALA A 1 118 ? 26.709 27.434 47.038 1.00 20.98 252 ALA A O 1
ATOM 805 N N . VAL A 1 119 ? 27.600 26.009 48.534 1.00 19.26 253 VAL A N 1
ATOM 806 C CA . VAL A 1 119 ? 27.976 25.049 47.504 1.00 21.16 253 VAL A CA 1
ATOM 807 C C . VAL A 1 119 ? 26.732 24.600 46.707 1.00 23.62 253 VAL A C 1
ATOM 808 O O . VAL A 1 119 ? 26.736 24.612 45.483 1.00 20.27 253 VAL A O 1
ATOM 812 N N . SER A 1 120 ? 25.666 24.225 47.402 1.00 19.17 254 SER A N 1
ATOM 813 C CA . SER A 1 120 ? 24.444 23.781 46.716 1.00 23.69 254 SER A CA 1
ATOM 814 C C . SER A 1 120 ? 23.923 24.825 45.733 1.00 28.14 254 SER A C 1
ATOM 815 O O . SER A 1 120 ? 23.593 24.504 44.584 1.00 27.91 254 SER A O 1
ATOM 818 N N . VAL A 1 121 ? 23.856 26.073 46.185 1.00 22.57 255 VAL A N 1
ATOM 819 C CA . VAL A 1 121 ? 23.336 27.149 45.355 1.00 21.45 255 VAL A CA 1
ATOM 820 C C . VAL A 1 121 ? 24.254 27.376 44.142 1.00 28.47 255 VAL A C 1
ATOM 821 O O . VAL A 1 121 ? 23.777 27.519 43.019 1.00 23.68 255 VAL A O 1
ATOM 825 N N . ALA A 1 122 ? 25.566 27.374 44.355 1.00 22.85 256 ALA A N 1
ATOM 826 C CA . ALA A 1 122 ? 26.515 27.590 43.248 1.00 26.63 256 ALA A CA 1
ATOM 827 C C . ALA A 1 122 ? 26.388 26.512 42.175 1.00 27.05 256 ALA A C 1
ATOM 828 O O . ALA A 1 122 ? 26.388 26.797 40.970 1.00 27.11 256 ALA A O 1
ATOM 830 N N . GLN A 1 123 ? 26.294 25.266 42.619 1.00 28.42 257 GLN A N 1
ATOM 831 C CA . GLN A 1 123 ? 26.184 24.140 41.697 1.00 30.33 257 GLN A CA 1
ATOM 832 C C . GLN A 1 123 ? 24.925 24.294 40.853 1.00 32.36 257 GLN A C 1
ATOM 833 O O . GLN A 1 123 ? 24.942 24.026 39.648 1.00 32.45 257 GLN A O 1
ATOM 839 N N . GLU A 1 124 ? 23.850 24.760 41.487 1.00 27.72 258 GLU A N 1
ATOM 840 C CA . GLU A 1 124 ? 22.570 24.906 40.808 1.00 29.93 258 GLU A CA 1
ATOM 841 C C . GLU A 1 124 ? 22.663 26.026 39.783 1.00 34.18 258 GLU A C 1
ATOM 842 O O . GLU A 1 124 ? 22.220 25.874 38.647 1.00 33.08 258 GLU A O 1
ATOM 848 N N . MET A 1 125 ? 23.254 27.146 40.184 1.00 27.73 259 MET A N 1
ATOM 849 C CA . MET A 1 125 ? 23.451 28.262 39.269 1.00 28.42 259 MET A CA 1
ATOM 850 C C . MET A 1 125 ? 24.254 27.894 38.028 1.00 30.94 259 MET A C 1
ATOM 851 O O . MET A 1 125 ? 23.885 28.293 36.912 1.00 28.61 259 MET A O 1
ATOM 856 N N . GLU A 1 126 ? 25.336 27.139 38.202 1.00 27.42 260 GLU A N 1
ATOM 857 C CA . GLU A 1 126 ? 26.213 26.856 37.069 1.00 30.53 260 GLU A CA 1
ATOM 858 C C . GLU A 1 126 ? 25.568 25.881 36.063 1.00 33.92 260 GLU A C 1
ATOM 859 O O . GLU A 1 126 ? 26.120 25.614 34.994 1.00 41.80 260 GLU A O 1
ATOM 865 N N . LYS A 1 127 ? 24.375 25.397 36.389 1.00 31.05 261 LYS A N 1
ATOM 866 C CA . LYS A 1 127 ? 23.621 24.551 35.472 1.00 38.51 261 LYS A CA 1
ATOM 867 C C . LYS A 1 127 ? 22.909 25.363 34.381 1.00 40.35 261 LYS A C 1
ATOM 868 O O . LYS A 1 127 ? 22.455 24.808 33.380 1.00 48.00 261 LYS A O 1
ATOM 874 N N . VAL A 1 128 ? 22.811 26.673 34.578 1.00 33.59 262 VAL A N 1
ATOM 875 C CA . VAL A 1 128 ? 22.211 27.544 33.579 1.00 33.28 262 VAL A CA 1
ATOM 876 C C . VAL A 1 128 ? 23.197 27.802 32.444 1.00 35.93 262 VAL A C 1
ATOM 877 O O . VAL A 1 128 ? 24.346 28.192 32.657 1.00 29.63 262 VAL A O 1
ATOM 881 N N . ARG A 1 129 ? 22.743 27.552 31.222 1.00 31.18 263 ARG A N 1
ATOM 882 C CA . ARG A 1 129 ? 23.600 27.678 30.068 1.00 29.82 263 ARG A CA 1
ATOM 883 C C . ARG A 1 129 ? 23.985 29.140 29.902 1.00 31.21 263 ARG A C 1
ATOM 884 O O . ARG A 1 129 ? 23.135 30.020 29.942 1.00 29.10 263 ARG A O 1
ATOM 892 N N . GLY A 1 130 ? 25.273 29.403 29.716 1.00 32.60 264 GLY A N 1
ATOM 893 C CA . GLY A 1 130 ? 25.729 30.777 29.576 1.00 37.48 264 GLY A CA 1
ATOM 894 C C . GLY A 1 130 ? 26.041 31.444 30.914 1.00 38.06 264 GLY A C 1
ATOM 895 O O . GLY A 1 130 ? 26.661 32.504 30.949 1.00 37.21 264 GLY A O 1
ATOM 896 N N . PHE A 1 131 ? 25.601 30.845 32.017 1.00 28.92 265 PHE A N 1
ATOM 897 C CA . PHE A 1 131 ? 26.121 31.275 33.323 1.00 32.34 265 PHE A CA 1
ATOM 898 C C . PHE A 1 131 ? 27.501 30.662 33.565 1.00 30.12 265 PHE A C 1
ATOM 899 O O . PHE A 1 131 ? 27.632 29.448 33.707 1.00 34.40 265 PHE A O 1
ATOM 907 N N . SER A 1 132 ? 28.522 31.510 33.630 1.00 28.07 266 SER A N 1
ATOM 908 C CA . SER A 1 132 ? 29.911 31.060 33.697 1.00 25.96 266 SER A CA 1
ATOM 909 C C . SER A 1 132 ? 30.400 30.574 35.085 1.00 30.33 266 SER A C 1
ATOM 910 O O . SER A 1 132 ? 30.414 31.329 36.055 1.00 29.78 266 SER A O 1
ATOM 913 N N . HIS A 1 133 ? 30.807 29.308 35.147 1.00 28.66 267 HIS A N 1
ATOM 914 C CA . HIS A 1 133 ? 31.451 28.704 36.320 1.00 30.87 267 HIS A CA 1
ATOM 915 C C . HIS A 1 133 ? 32.531 29.611 36.892 1.00 31.88 267 HIS A C 1
ATOM 916 O O . HIS A 1 133 ? 32.631 29.788 38.102 1.00 25.42 267 HIS A O 1
ATOM 923 N N . GLN A 1 134 ? 33.327 30.209 36.016 1.00 26.34 268 GLN A N 1
ATOM 924 C CA . GLN A 1 134 ? 34.460 30.998 36.469 1.00 27.46 268 GLN A CA 1
ATOM 925 C C . GLN A 1 134 ? 34.100 32.216 37.324 1.00 24.29 268 GLN A C 1
ATOM 926 O O . GLN A 1 134 ? 34.962 32.747 38.029 1.00 26.00 268 GLN A O 1
ATOM 932 N N . ARG A 1 135 ? 32.854 32.683 37.267 1.00 23.53 269 ARG A N 1
ATOM 933 C CA . ARG A 1 135 ? 32.531 33.874 38.043 1.00 30.28 269 ARG A CA 1
ATOM 934 C C . ARG A 1 135 ? 32.045 33.584 39.471 1.00 25.67 269 ARG A C 1
ATOM 935 O O . ARG A 1 135 ? 31.826 34.501 40.247 1.00 25.63 269 ARG A O 1
ATOM 943 N N . LEU A 1 136 ? 31.897 32.311 39.808 1.00 23.00 270 LEU A N 1
ATOM 944 C CA . LEU A 1 136 ? 31.373 31.945 41.122 1.00 19.50 270 LEU A CA 1
ATOM 945 C C . LEU A 1 136 ? 32.462 31.996 42.193 1.00 21.59 270 LEU A C 1
ATOM 946 O O . LEU A 1 136 ? 33.621 31.722 41.918 1.00 17.95 270 LEU A O 1
ATOM 951 N N . ARG A 1 137 ? 32.068 32.332 43.41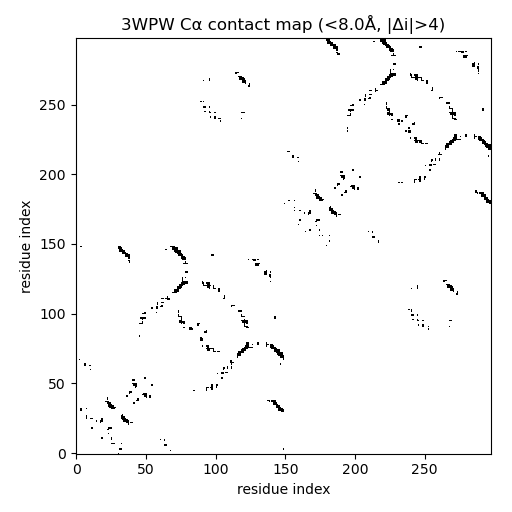7 1.00 20.73 271 ARG A N 1
ATOM 952 C CA . ARG A 1 137 ? 32.926 32.141 44.571 1.00 17.67 271 ARG A CA 1
ATOM 953 C C . ARG A 1 137 ? 32.020 31.628 45.673 1.00 18.80 271 ARG A C 1
ATOM 954 O O . ARG A 1 137 ? 30.889 32.076 45.786 1.00 21.00 271 ARG A O 1
ATOM 962 N N . VAL A 1 138 ? 32.514 30.705 46.496 1.00 17.80 272 VAL A N 1
ATOM 963 C CA . VAL A 1 138 ? 31.686 30.135 47.553 1.00 17.53 272 VAL A CA 1
ATOM 964 C C . VAL A 1 138 ? 32.295 30.519 48.891 1.00 17.97 272 VAL A C 1
ATOM 965 O O . VAL A 1 138 ? 33.505 30.479 49.031 1.00 15.83 272 VAL A O 1
ATOM 969 N N . ARG 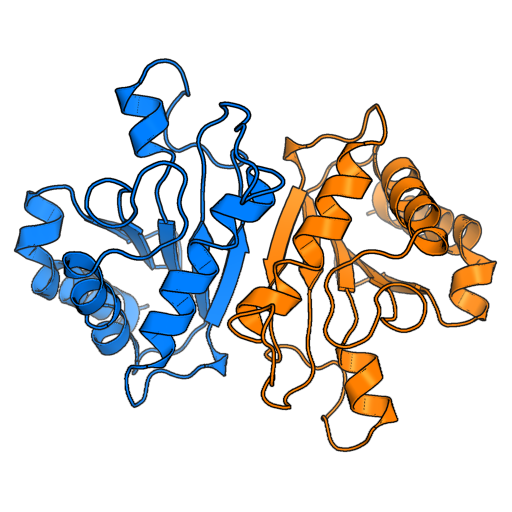A 1 139 ? 31.451 30.940 49.837 1.00 15.38 273 ARG A N 1
ATOM 970 C CA . ARG A 1 139 ? 31.901 31.302 51.179 1.00 19.78 273 ARG A CA 1
ATOM 971 C C . ARG A 1 139 ? 30.962 30.694 52.209 1.00 18.48 273 ARG A C 1
ATOM 972 O O . ARG A 1 139 ? 29.739 30.680 52.011 1.00 20.21 273 ARG A O 1
ATOM 980 N N . GLY A 1 140 ? 31.536 30.218 53.314 1.00 20.41 274 GLY A N 1
ATOM 981 C CA . GLY A 1 140 ? 30.777 29.916 54.508 1.00 15.20 274 GLY A CA 1
ATOM 982 C C . GLY A 1 140 ? 31.123 30.966 55.560 1.00 18.97 274 GLY A C 1
ATOM 983 O O . GLY A 1 140 ? 32.297 31.166 55.895 1.00 21.72 274 GLY A O 1
ATOM 984 N N . MET A 1 141 ? 30.107 31.655 56.063 1.00 18.13 275 MET A N 1
ATOM 985 C CA . MET A 1 141 ? 30.294 32.770 56.979 1.00 15.02 275 MET A CA 1
ATOM 986 C C . MET A 1 141 ? 29.907 32.381 58.395 1.00 16.62 275 MET A C 1
ATOM 987 O O . MET A 1 141 ? 30.015 33.183 59.313 1.00 20.36 275 MET A O 1
ATOM 992 N N . ALA A 1 142 ? 29.414 31.162 58.555 1.00 18.08 276 ALA A N 1
ATOM 993 C CA . ALA A 1 142 ? 28.898 30.719 59.844 1.00 17.46 276 ALA A CA 1
ATOM 994 C C . ALA A 1 142 ? 28.058 31.842 60.443 1.00 20.58 276 ALA A C 1
ATOM 995 O O . ALA A 1 142 ? 27.172 32.401 59.769 1.00 20.87 276 ALA A O 1
ATOM 997 N N . ASP A 1 143 ? 28.345 32.194 61.692 1.00 19.63 277 ASP A N 1
ATOM 998 C CA . ASP A 1 143 ? 27.561 33.201 62.395 1.00 23.14 277 ASP A CA 1
ATOM 999 C C . ASP A 1 143 ? 28.249 34.550 62.451 1.00 25.14 277 ASP A C 1
ATOM 1000 O O . ASP A 1 143 ? 27.854 35.420 63.223 1.00 23.83 277 ASP A O 1
ATOM 1005 N N . THR A 1 144 ? 29.266 34.743 61.622 1.00 19.20 278 THR A N 1
ATOM 1006 C CA . THR A 1 144 ? 30.086 35.948 61.737 1.00 25.81 278 THR A CA 1
ATOM 1007 C C . THR A 1 144 ? 29.429 37.226 61.221 1.00 25.05 278 THR A C 1
ATOM 1008 O O . THR A 1 144 ? 29.896 38.324 61.520 1.00 23.33 278 THR A O 1
ATOM 1012 N N . GLU A 1 145 ? 28.384 37.101 60.411 1.00 16.80 279 GLU A N 1
ATOM 1013 C CA . GLU A 1 145 ? 27.712 38.294 59.891 1.00 21.42 279 GLU A CA 1
ATOM 1014 C C . GLU A 1 145 ? 26.204 38.243 60.115 1.00 22.24 279 GLU A C 1
ATOM 1015 O O . GLU A 1 145 ? 25.431 38.082 59.150 1.00 24.67 279 GLU A O 1
ATOM 1021 N N . PRO A 1 146 ? 25.769 38.373 61.379 1.00 19.83 280 PRO A N 1
ATOM 1022 C CA . PRO A 1 146 ? 24.326 38.370 61.616 1.00 22.62 280 PRO A CA 1
ATOM 1023 C C . PRO A 1 146 ? 23.619 39.543 60.933 1.00 23.05 280 PRO A C 1
ATOM 1024 O O . PRO A 1 146 ? 24.182 40.633 60.810 1.00 22.61 280 PRO A O 1
ATOM 1028 N N . LEU A 1 147 ? 22.392 39.315 60.487 1.00 19.51 281 LEU A N 1
ATOM 1029 C CA . LEU A 1 147 ? 21.526 40.421 60.084 1.00 24.67 281 LEU A CA 1
ATOM 1030 C C . LEU A 1 147 ? 20.823 41.000 61.303 1.00 24.49 281 LEU A C 1
ATOM 1031 O O . LEU A 1 147 ? 20.594 42.207 61.391 1.00 26.56 281 LEU A O 1
ATOM 1036 N N . LEU A 1 148 ? 20.451 40.119 62.218 1.00 24.37 282 LEU A N 1
ATOM 1037 C CA . LEU A 1 148 ? 19.668 40.509 63.386 1.00 23.54 282 LEU A CA 1
ATOM 1038 C C . LEU A 1 148 ? 20.335 40.032 64.652 1.00 27.15 282 LEU A C 1
ATOM 1039 O O . LEU A 1 148 ? 21.148 39.107 64.619 1.00 21.57 282 LEU A O 1
ATOM 1044 N N . PRO A 1 149 ? 19.986 40.649 65.793 1.00 27.44 283 PRO A N 1
ATOM 1045 C CA . PRO A 1 149 ? 20.510 40.061 67.026 1.00 27.55 283 PRO A CA 1
ATOM 1046 C C . PRO A 1 149 ? 19.987 38.635 67.152 1.00 26.70 283 PRO A C 1
ATOM 1047 O O . PRO A 1 149 ? 18.852 38.367 66.764 1.00 24.26 283 PRO A O 1
ATOM 1051 N N . ASN A 1 150 ? 20.820 37.728 67.652 1.00 21.86 284 ASN A N 1
ATOM 1052 C CA . ASN A 1 150 ? 20.418 36.348 67.814 1.00 25.97 284 ASN A CA 1
ATOM 1053 C C . ASN A 1 150 ? 19.672 36.164 69.143 1.00 29.29 284 ASN A C 1
ATOM 1054 O O . ASN A 1 150 ? 20.103 35.409 69.995 1.00 29.56 284 ASN A O 1
ATOM 1059 N N . ASP A 1 151 ? 18.554 36.856 69.313 1.00 31.70 285 ASP A N 1
ATOM 1060 C CA . ASP A 1 151 ? 17.870 36.843 70.614 1.00 37.15 285 ASP A CA 1
ATOM 1061 C C . ASP A 1 151 ? 16.409 36.446 70.537 1.00 33.56 285 ASP A C 1
ATOM 1062 O O . ASP A 1 151 ? 15.629 36.749 71.443 1.00 32.51 285 ASP A O 1
ATOM 1067 N N . SER A 1 152 ? 16.044 35.775 69.450 1.00 27.88 286 SER A N 1
ATOM 1068 C CA . SER A 1 152 ? 14.731 35.141 69.335 1.00 32.61 286 SER A CA 1
ATOM 1069 C C . SER A 1 152 ? 14.796 34.106 68.244 1.00 32.73 286 SER A C 1
ATOM 1070 O O . SER A 1 152 ? 15.627 34.211 67.349 1.00 28.41 286 SER A O 1
ATOM 1073 N N . ASP A 1 153 ? 13.911 33.117 68.305 1.00 34.57 287 ASP A N 1
ATOM 1074 C CA . ASP A 1 153 ? 13.821 32.106 67.247 1.00 32.85 287 ASP A CA 1
ATOM 1075 C C . ASP A 1 153 ? 13.589 32.683 65.855 1.00 34.62 287 ASP A C 1
ATOM 1076 O O . ASP A 1 153 ? 14.130 32.171 64.857 1.00 30.14 287 ASP A O 1
ATOM 1081 N N . ASP A 1 154 ? 12.763 33.723 65.771 1.00 34.79 288 ASP A N 1
ATOM 1082 C CA . ASP A 1 154 ? 12.455 34.331 64.475 1.00 33.03 288 ASP A CA 1
ATOM 1083 C C . ASP A 1 154 ? 13.686 35.051 63.925 1.00 29.88 288 ASP A C 1
ATOM 1084 O O . ASP A 1 154 ? 13.939 35.021 62.724 1.00 30.65 288 ASP A O 1
ATOM 1089 N N . ASN A 1 155 ? 14.424 35.728 64.804 1.00 28.63 289 ASN A N 1
ATOM 1090 C CA . ASN A 1 155 ? 15.661 36.407 64.395 1.00 28.01 289 ASN A CA 1
ATOM 1091 C C . ASN A 1 155 ? 16.736 35.411 63.967 1.00 29.19 289 ASN A C 1
ATOM 1092 O O . ASN A 1 155 ? 17.378 35.580 62.921 1.00 24.17 289 ASN A O 1
ATOM 1097 N N . ARG A 1 156 ? 16.944 34.373 64.770 1.00 23.99 290 ARG A N 1
ATOM 1098 C CA . ARG A 1 156 ? 17.954 33.378 64.429 1.00 26.60 290 ARG A CA 1
ATOM 1099 C C . ARG A 1 156 ? 17.632 32.773 63.058 1.00 27.14 290 ARG A C 1
ATOM 1100 O O . ARG A 1 156 ? 18.509 32.610 62.199 1.00 24.89 290 ARG A O 1
ATOM 1108 N N . ALA A 1 157 ? 16.364 32.468 62.841 1.00 26.70 291 ALA A N 1
ATOM 1109 C CA . ALA A 1 157 ? 15.923 31.948 61.549 1.00 27.21 291 ALA A CA 1
ATOM 1110 C C . ALA A 1 157 ? 16.289 32.897 60.401 1.00 29.17 291 ALA A C 1
ATOM 1111 O O . ALA A 1 157 ? 16.768 32.464 59.345 1.00 28.77 291 ALA A O 1
ATOM 1113 N N . LEU A 1 158 ? 16.069 34.192 60.599 1.00 24.07 292 LEU A N 1
ATOM 1114 C CA . LEU A 1 158 ? 16.359 35.166 59.556 1.00 29.02 292 LEU A CA 1
ATOM 1115 C C . LEU A 1 158 ? 17.861 35.280 59.279 1.00 26.15 292 LEU A C 1
ATOM 1116 O O . LEU A 1 158 ? 18.266 35.610 58.171 1.00 25.68 292 LEU A O 1
ATOM 1121 N N . ASN A 1 159 ? 18.684 34.989 60.282 1.00 23.83 293 ASN A N 1
ATOM 1122 C CA . ASN A 1 159 ? 20.133 34.992 60.089 1.00 26.59 293 ASN A CA 1
ATOM 1123 C C . ASN A 1 159 ? 20.614 33.802 59.250 1.00 23.62 293 ASN A C 1
ATOM 1124 O O . ASN A 1 159 ? 21.727 33.804 58.728 1.00 20.25 293 ASN A O 1
ATOM 1129 N N . ARG A 1 160 ? 19.781 32.774 59.139 1.00 24.00 294 ARG A N 1
ATOM 1130 C CA . ARG A 1 160 ? 20.204 31.558 58.458 1.00 25.45 294 ARG A CA 1
ATOM 1131 C C . ARG A 1 160 ? 19.964 31.620 56.956 1.00 28.79 294 ARG A C 1
ATOM 1132 O O . ARG A 1 160 ? 19.575 30.638 56.348 1.00 40.15 294 ARG A O 1
ATOM 1140 N N . ARG A 1 161 ? 20.211 32.774 56.359 1.00 31.15 295 ARG A N 1
ATOM 1141 C CA . ARG A 1 161 ? 19.951 32.962 54.932 1.00 27.45 295 ARG A CA 1
ATOM 1142 C C . ARG A 1 161 ? 21.164 32.578 54.077 1.00 29.83 295 ARG A C 1
ATOM 1143 O O . ARG A 1 161 ? 22.274 32.367 54.607 1.00 25.46 295 ARG A O 1
ATOM 1151 N N . VAL A 1 162 ? 20.947 32.442 52.765 1.00 26.00 296 VAL A N 1
ATOM 1152 C CA . VAL A 1 162 ? 22.064 32.397 51.832 1.00 24.78 296 VAL A CA 1
ATOM 1153 C C . VAL A 1 162 ? 22.019 33.653 50.972 1.00 26.33 296 VAL A C 1
ATOM 1154 O O . VAL A 1 162 ? 20.948 34.096 50.561 1.00 26.15 296 VAL A O 1
ATOM 1158 N N . GLU A 1 163 ? 23.178 34.250 50.727 1.00 22.83 297 GLU A N 1
ATOM 1159 C CA . GLU A 1 163 ? 23.203 35.468 49.944 1.00 22.91 297 GLU A CA 1
ATOM 1160 C C . GLU A 1 163 ? 23.952 35.284 48.642 1.00 27.08 297 GLU A C 1
ATOM 1161 O O . GLU A 1 163 ? 25.006 34.638 48.592 1.00 24.42 297 GLU A O 1
ATOM 1167 N N . ILE A 1 164 ? 23.402 35.871 47.589 1.00 25.38 298 ILE A N 1
ATOM 1168 C CA . ILE A 1 164 ? 24.079 35.903 46.306 1.00 27.20 298 ILE A CA 1
ATOM 1169 C C . ILE A 1 164 ? 24.425 37.339 46.032 1.00 25.61 298 ILE A C 1
ATOM 1170 O O . ILE A 1 164 ? 23.532 38.194 45.950 1.00 30.12 298 ILE A O 1
ATOM 1175 N N . SER A 1 165 ? 25.716 37.612 45.904 1.00 20.47 299 SER A N 1
ATOM 1176 C CA . SER A 1 165 ? 26.160 38.971 45.670 1.00 24.75 299 SER A CA 1
ATOM 1177 C C . SER A 1 165 ? 26.695 39.115 44.257 1.00 27.26 299 SER A C 1
ATOM 1178 O O . SER A 1 165 ? 27.557 38.341 43.846 1.00 26.59 299 SER A O 1
ATOM 1181 N N . ILE A 1 166 ? 26.187 40.109 43.525 1.00 26.68 300 ILE A N 1
ATOM 1182 C CA . ILE A 1 166 ? 26.652 40.388 42.179 1.00 26.87 300 ILE A CA 1
ATOM 1183 C C . ILE A 1 166 ? 27.586 41.590 42.226 1.00 36.75 300 ILE A C 1
ATOM 1184 O O . ILE A 1 166 ? 27.157 42.705 42.534 1.00 39.41 300 ILE A O 1
ATOM 1189 N N . MET A 1 167 ? 28.861 41.360 41.926 1.00 34.59 301 MET A N 1
ATOM 1190 C CA . MET A 1 167 ? 29.876 42.392 42.085 1.00 45.04 301 MET A CA 1
ATOM 1191 C C . MET A 1 167 ? 30.593 42.673 40.780 1.00 50.44 301 MET A C 1
ATOM 1192 O O . MET A 1 167 ? 31.423 41.882 40.343 1.00 55.89 301 MET A O 1
ATOM 1197 N N . GLN A 1 168 ? 30.258 43.804 40.165 1.00 55.44 302 GLN A N 1
ATOM 1198 C CA . GLN A 1 168 ? 30.853 44.225 38.894 1.00 60.86 302 GLN A CA 1
ATOM 1199 C C . GLN A 1 168 ? 32.350 43.959 38.756 1.00 62.80 302 GLN A C 1
ATOM 1200 O O . GLN A 1 168 ? 32.868 43.877 37.635 1.00 64.54 302 GLN A O 1
ATOM 1206 N N . SER B 1 20 ? 50.602 48.459 59.155 1.00 67.14 154 SER B N 1
ATOM 1207 C CA . SER B 1 20 ? 51.557 47.650 58.403 1.00 70.22 154 SER B CA 1
ATOM 1208 C C . SER B 1 20 ? 52.792 47.293 59.233 1.00 73.40 154 SER B C 1
ATOM 1209 O O . SER B 1 20 ? 53.289 46.170 59.156 1.00 72.67 154 SER B O 1
ATOM 1212 N N . GLN B 1 21 ? 53.293 48.250 60.011 1.00 73.93 155 GLN B N 1
ATOM 1213 C CA . GLN B 1 21 ? 54.376 47.973 60.950 1.00 72.59 155 GLN B CA 1
ATOM 1214 C C . GLN B 1 21 ? 54.038 46.718 61.741 1.00 70.36 155 GLN B C 1
ATOM 1215 O O . GLN B 1 21 ? 54.808 45.757 61.768 1.00 68.48 155 GLN B O 1
ATOM 1221 N N . GLU B 1 22 ? 52.872 46.748 62.383 1.00 72.57 156 GLU B N 1
ATOM 1222 C CA . GLU B 1 22 ? 52.363 45.625 63.164 1.00 71.03 156 GLU B CA 1
ATOM 1223 C C . GLU B 1 22 ? 52.326 44.354 62.319 1.00 69.19 156 GLU B C 1
ATOM 1224 O O . GLU B 1 22 ? 52.782 43.288 62.748 1.00 65.05 156 GLU B O 1
ATOM 1230 N N . MET B 1 23 ? 51.779 44.485 61.114 1.00 67.99 157 MET B N 1
ATOM 1231 C CA . MET B 1 23 ? 51.731 43.394 60.147 1.00 66.60 157 MET B CA 1
ATOM 1232 C C . MET B 1 23 ? 53.129 43.002 59.661 1.00 65.22 157 MET B C 1
ATOM 1233 O O . MET B 1 23 ? 53.481 41.818 59.631 1.00 61.22 157 MET B O 1
ATOM 1238 N N . GLU B 1 24 ? 53.925 43.999 59.286 1.00 66.15 158 GLU B N 1
ATOM 1239 C CA . GLU B 1 24 ? 55.260 43.745 58.758 1.00 62.94 158 GLU B CA 1
ATOM 1240 C C . GLU B 1 24 ? 56.106 42.925 59.724 1.00 58.65 158 GLU B C 1
ATOM 1241 O O . GLU B 1 24 ? 56.892 42.076 59.306 1.00 56.37 158 GLU B O 1
ATOM 1247 N N . THR B 1 25 ? 55.949 43.177 61.017 1.00 59.27 159 THR B N 1
ATOM 1248 C CA . THR B 1 25 ? 56.669 42.393 62.006 1.00 59.90 159 THR B CA 1
ATOM 1249 C C . THR B 1 25 ? 56.106 40.980 62.021 1.00 55.70 159 THR B C 1
ATOM 1250 O O . THR B 1 25 ? 56.851 40.000 61.989 1.00 55.93 159 THR B O 1
ATOM 1254 N N . LEU B 1 26 ? 54.781 40.885 62.062 1.00 54.33 160 LEU B N 1
ATOM 1255 C CA . LEU B 1 26 ? 54.112 39.591 62.062 1.00 49.97 160 LEU B CA 1
ATOM 1256 C C . LEU B 1 26 ? 54.606 38.718 60.917 1.00 49.54 160 LEU B C 1
ATOM 1257 O O . LEU B 1 26 ? 54.841 37.522 61.095 1.00 46.95 160 LEU B O 1
ATOM 1262 N N . MET B 1 27 ? 54.766 39.310 59.740 1.00 47.23 161 MET B N 1
ATOM 1263 C CA . MET B 1 27 ? 55.230 38.542 58.598 1.00 45.63 161 MET B CA 1
ATOM 1264 C C . MET B 1 27 ? 56.601 37.896 58.848 1.00 53.73 161 MET B C 1
ATOM 1265 O O . MET B 1 27 ? 56.832 36.733 58.490 1.00 48.16 161 MET B O 1
ATOM 1270 N N . GLU B 1 28 ? 57.512 38.647 59.462 1.00 57.64 162 GLU B N 1
ATOM 1271 C CA . GLU B 1 28 ? 58.832 38.103 59.758 1.00 55.69 162 GLU B CA 1
ATOM 1272 C C . GLU B 1 28 ? 58.745 37.084 60.880 1.00 48.82 162 GLU B C 1
ATOM 1273 O O . GLU B 1 28 ? 59.406 36.047 60.840 1.00 54.58 162 GLU B O 1
ATOM 1279 N N . SER B 1 29 ? 57.921 37.382 61.877 1.00 49.25 163 SER B N 1
ATOM 1280 C CA . SER B 1 29 ? 57.658 36.435 62.949 1.00 51.62 163 SER B CA 1
ATOM 1281 C C . SER B 1 29 ? 57.207 35.112 62.357 1.00 50.84 163 SER B C 1
ATOM 1282 O O . SER B 1 29 ? 57.606 34.042 62.817 1.00 49.96 163 SER B O 1
ATOM 1285 N N . ILE B 1 30 ? 56.365 35.200 61.331 1.00 50.89 164 ILE B N 1
ATOM 1286 C CA . ILE B 1 30 ? 55.828 34.021 60.671 1.00 45.97 164 ILE B CA 1
ATOM 1287 C C . ILE B 1 30 ? 56.924 33.337 59.870 1.00 47.24 164 ILE B C 1
ATOM 1288 O O . ILE B 1 30 ? 57.144 32.135 60.004 1.00 49.09 164 ILE B O 1
ATOM 1293 N N . LYS B 1 31 ? 57.616 34.108 59.040 1.00 45.62 165 LYS B N 1
ATOM 1294 C CA . LYS B 1 31 ? 58.681 33.557 58.215 1.00 54.09 165 LYS B CA 1
ATOM 1295 C C . LYS B 1 31 ? 59.753 32.835 59.046 1.00 55.78 165 LYS B C 1
ATOM 1296 O O . LYS B 1 31 ? 60.273 31.800 58.629 1.00 58.58 165 LYS B O 1
ATOM 1302 N N . LYS B 1 32 ? 60.073 33.368 60.222 1.00 52.88 166 LYS B N 1
ATOM 1303 C CA . LYS B 1 32 ? 61.119 32.775 61.059 1.00 58.79 166 LYS B CA 1
ATOM 1304 C C . LYS B 1 32 ? 60.616 31.663 61.992 1.00 58.32 166 LYS B C 1
ATOM 1305 O O . LYS B 1 32 ? 61.404 30.847 62.482 1.00 57.86 166 LYS B O 1
ATOM 1311 N N . ALA B 1 33 ? 59.313 31.635 62.247 1.00 57.17 167 ALA B N 1
ATOM 1312 C CA . ALA B 1 33 ? 58.730 30.553 63.030 1.00 53.00 167 ALA B CA 1
ATOM 1313 C C . ALA B 1 33 ? 58.524 29.327 62.147 1.00 51.43 167 ALA B C 1
ATOM 1314 O O . ALA B 1 33 ? 58.544 28.196 62.624 1.00 56.75 167 ALA B O 1
ATOM 1316 N N . LEU B 1 34 ? 58.332 29.558 60.853 1.00 51.11 168 LEU B N 1
ATOM 1317 C CA . LEU B 1 34 ? 58.052 28.474 59.918 1.00 53.76 168 LEU B CA 1
ATOM 1318 C C . LEU B 1 34 ? 59.150 28.356 58.884 1.00 53.00 168 LEU B C 1
ATOM 1319 O O . LEU B 1 34 ? 58.908 27.906 57.764 1.00 49.61 168 LEU B O 1
ATOM 1324 N N . GLU B 1 35 ? 60.362 28.760 59.250 1.00 59.39 169 GLU B N 1
ATOM 1325 C CA . GLU B 1 35 ? 61.432 28.847 58.261 1.00 57.13 169 GLU B CA 1
ATOM 1326 C C . GLU B 1 35 ? 61.756 27.486 57.652 1.00 49.19 169 GLU B C 1
ATOM 1327 O O . GLU B 1 35 ? 62.124 27.397 56.484 1.00 53.70 169 GLU B O 1
ATOM 1333 N N . ARG B 1 36 ? 61.592 26.430 58.439 1.00 53.42 170 ARG B N 1
ATOM 1334 C CA . ARG B 1 36 ? 61.855 25.074 57.961 1.00 59.82 170 ARG B CA 1
ATOM 1335 C C . ARG B 1 36 ? 60.792 24.601 56.970 1.00 54.18 170 ARG B C 1
ATOM 1336 O O . ARG B 1 36 ? 61.113 24.144 55.872 1.00 50.50 170 ARG B O 1
ATOM 1344 N N . GLU B 1 37 ? 59.525 24.717 57.356 1.00 55.58 171 GLU B N 1
ATOM 1345 C CA . GLU B 1 37 ? 58.433 24.372 56.456 1.00 51.28 171 GLU B CA 1
ATOM 1346 C C . GLU B 1 37 ? 58.564 25.142 55.144 1.00 47.58 171 GLU B C 1
ATOM 1347 O O . GLU B 1 37 ? 58.331 24.600 54.060 1.00 46.92 171 GLU B O 1
ATOM 1353 N N . ILE B 1 38 ? 58.952 26.407 55.239 1.00 46.46 172 ILE B N 1
ATOM 1354 C CA . ILE B 1 38 ? 59.192 27.191 54.033 1.00 48.74 172 ILE B CA 1
ATOM 1355 C C . ILE B 1 38 ? 60.348 26.616 53.203 1.00 51.97 172 ILE B C 1
ATOM 1356 O O . ILE B 1 38 ? 60.261 26.565 51.975 1.00 51.92 172 ILE B O 1
ATOM 1361 N N . GLU B 1 39 ? 61.419 26.176 53.869 1.00 50.99 173 GLU B N 1
ATOM 1362 C CA . GLU B 1 39 ? 62.567 25.581 53.168 1.00 55.42 173 GLU B CA 1
ATOM 1363 C C . GLU B 1 39 ? 62.134 24.367 52.353 1.00 51.82 173 GLU B C 1
ATOM 1364 O O . GLU B 1 39 ? 62.473 24.232 51.178 1.00 55.45 173 GLU B O 1
ATOM 1370 N N . GLN B 1 40 ? 61.379 23.485 53.000 1.00 56.22 174 GLN B N 1
ATOM 1371 C CA . GLN B 1 40 ? 60.887 22.266 52.371 1.00 58.95 174 GLN B CA 1
ATOM 1372 C C . GLN B 1 40 ? 59.924 22.534 51.216 1.00 57.31 174 GLN B C 1
ATOM 1373 O O . GLN B 1 40 ? 59.768 21.696 50.328 1.00 61.83 174 GLN B O 1
ATOM 1379 N N . GLY B 1 41 ? 59.279 23.699 51.231 1.00 52.67 175 GLY B N 1
ATOM 1380 C CA . GLY B 1 41 ? 58.279 24.029 50.225 1.00 52.28 1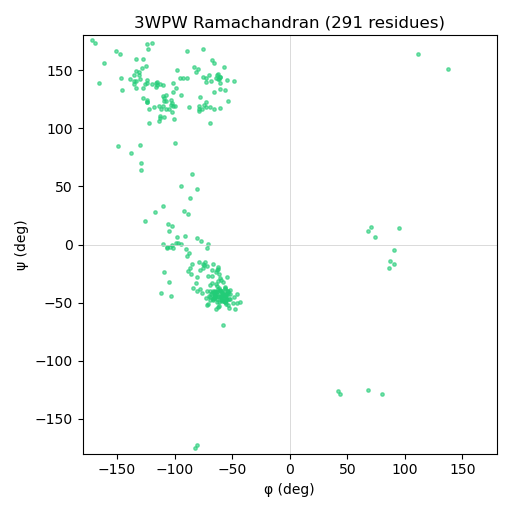75 GLY B CA 1
ATOM 1381 C C . GLY B 1 41 ? 56.857 23.700 50.672 1.00 49.27 175 GLY B C 1
ATOM 1382 O O . GLY B 1 41 ? 55.924 23.670 49.859 1.00 48.69 175 GLY B O 1
ATOM 1383 N N . ALA B 1 42 ? 56.692 23.444 51.967 1.00 43.74 176 ALA B N 1
ATOM 1384 C CA . ALA B 1 42 ? 55.379 23.121 52.519 1.00 48.81 176 ALA B CA 1
ATOM 1385 C C . ALA B 1 42 ? 54.544 24.379 52.792 1.00 48.15 176 ALA B C 1
ATOM 1386 O O . ALA B 1 42 ? 53.323 24.363 52.677 1.00 43.32 176 ALA B O 1
ATOM 1388 N N . ILE B 1 43 ? 55.214 25.463 53.166 1.00 47.08 177 ILE B N 1
ATOM 1389 C CA . ILE B 1 43 ? 54.560 26.748 53.378 1.00 43.00 177 ILE B CA 1
ATOM 1390 C C . ILE B 1 43 ? 55.238 27.788 52.508 1.00 47.21 177 ILE B C 1
ATOM 1391 O O . ILE B 1 43 ? 56.453 27.762 52.343 1.00 48.00 177 ILE B O 1
ATOM 1396 N N . GLU B 1 44 ? 54.449 28.690 51.939 1.00 41.91 178 GLU B N 1
ATOM 1397 C CA . GLU B 1 44 ? 54.975 29.874 51.281 1.00 40.31 178 GLU B CA 1
ATOM 1398 C C . GLU B 1 44 ? 54.319 31.085 51.947 1.00 44.49 178 GLU B C 1
ATOM 1399 O O . GLU B 1 44 ? 53.140 31.037 52.275 1.00 41.22 178 GLU B O 1
ATOM 1405 N N . VAL B 1 45 ? 55.078 32.149 52.188 1.00 40.48 179 VAL B N 1
ATOM 1406 C CA . VAL B 1 45 ? 54.511 33.364 52.775 1.00 35.68 179 VAL B CA 1
ATOM 1407 C C . VAL B 1 45 ? 54.783 34.569 51.878 1.00 47.86 179 VAL B C 1
ATOM 1408 O O . VAL B 1 45 ? 55.928 34.858 51.539 1.00 45.53 179 VAL B O 1
ATOM 1412 N N . GLU B 1 46 ? 53.724 35.265 51.491 1.00 44.57 180 GLU B N 1
ATOM 1413 C CA . GLU B 1 46 ? 53.840 36.431 50.629 1.00 46.36 180 GLU B CA 1
ATOM 1414 C C . GLU B 1 46 ? 53.119 37.623 51.227 1.00 50.24 180 GLU B C 1
ATOM 1415 O O . GLU B 1 46 ? 52.144 37.475 51.969 1.00 42.66 180 GLU B O 1
ATOM 1421 N N . ASN B 1 47 ? 53.598 38.811 50.893 1.00 50.75 181 ASN B N 1
ATOM 1422 C CA . ASN B 1 47 ? 52.867 40.025 51.200 1.00 55.05 181 ASN B CA 1
ATOM 1423 C C . ASN B 1 47 ? 52.133 40.451 49.934 1.00 58.81 181 ASN B C 1
ATOM 1424 O O . ASN B 1 47 ? 52.695 40.400 48.842 1.00 61.60 181 ASN B O 1
ATOM 1429 N N . LEU B 1 48 ? 50.863 40.816 50.081 1.00 54.75 182 LEU B N 1
ATOM 1430 C CA . LEU B 1 48 ? 50.035 41.229 48.954 1.00 55.13 182 LEU B CA 1
ATOM 1431 C C . LEU B 1 48 ? 49.210 42.442 49.344 1.00 57.37 182 LEU B C 1
ATOM 1432 O O . LEU B 1 48 ? 48.028 42.327 49.658 1.00 54.78 182 LEU B O 1
ATOM 1437 N N . GLY B 1 49 ? 49.841 43.609 49.327 1.00 61.95 183 GLY B N 1
ATOM 1438 C CA . GLY B 1 49 ? 49.186 44.820 49.777 1.00 59.83 183 GLY B CA 1
ATOM 1439 C C . GLY B 1 49 ? 49.213 44.896 51.288 1.00 58.68 183 GLY B C 1
ATOM 1440 O O . GLY B 1 49 ? 50.269 44.761 51.905 1.00 67.10 183 GLY B O 1
ATOM 1441 N N . GLN B 1 50 ? 48.048 45.112 51.885 1.00 63.22 184 GLN B N 1
ATOM 1442 C CA . GLN B 1 50 ? 47.926 45.170 53.335 1.00 64.13 184 GLN B CA 1
ATOM 1443 C C . GLN B 1 50 ? 47.596 43.772 53.855 1.00 61.66 184 GLN B C 1
ATOM 1444 O O . GLN B 1 50 ? 46.956 43.607 54.899 1.00 62.16 184 GLN B O 1
ATOM 1450 N N . GLN B 1 51 ? 48.051 42.767 53.114 1.00 54.56 185 GLN B N 1
ATOM 1451 C CA . GLN B 1 51 ? 47.624 41.396 53.336 1.00 46.07 185 GLN B CA 1
ATOM 1452 C C . GLN B 1 51 ? 48.794 40.414 53.354 1.00 42.50 185 GLN B C 1
ATOM 1453 O O . GLN B 1 51 ? 49.695 40.480 52.519 1.00 40.43 185 GLN B O 1
ATOM 1459 N N . ILE B 1 52 ? 48.781 39.520 54.336 1.00 30.58 186 ILE B N 1
ATOM 1460 C CA . ILE B 1 52 ? 49.768 38.454 54.441 1.00 31.90 186 ILE B CA 1
ATOM 1461 C C . ILE B 1 52 ? 49.121 37.163 53.985 1.00 32.70 186 ILE B C 1
ATOM 1462 O O . ILE B 1 52 ? 48.124 36.721 54.558 1.00 31.24 186 ILE B O 1
ATOM 1467 N N . VAL B 1 53 ? 49.673 36.556 52.949 1.00 32.24 187 VAL B N 1
ATOM 1468 C CA . VAL B 1 53 ? 49.147 35.293 52.467 1.00 32.32 187 VAL B CA 1
ATOM 1469 C C . VAL B 1 53 ? 50.081 34.137 52.813 1.00 32.80 187 VAL B C 1
ATOM 1470 O O . VAL B 1 53 ? 51.277 34.182 52.544 1.00 33.76 187 VAL B O 1
ATOM 1474 N N . ILE B 1 54 ? 49.511 33.110 53.425 1.00 24.61 188 ILE B N 1
ATOM 1475 C CA . ILE B 1 54 ? 50.215 31.888 53.738 1.00 23.66 188 ILE B CA 1
ATOM 1476 C C . ILE B 1 54 ? 49.647 30.759 52.894 1.00 32.63 188 ILE B C 1
ATOM 1477 O O . ILE B 1 54 ? 48.508 30.321 53.113 1.00 28.84 188 ILE B O 1
ATOM 1482 N N . ARG B 1 55 ? 50.428 30.299 51.920 1.00 29.21 189 ARG B N 1
ATOM 1483 C CA . ARG B 1 55 ? 50.007 29.191 51.068 1.00 30.79 189 ARG B CA 1
ATOM 1484 C C . ARG B 1 55 ? 50.529 27.896 51.607 1.00 35.84 189 ARG B C 1
ATOM 1485 O O . ARG B 1 55 ? 51.726 27.760 51.882 1.00 31.72 189 ARG B O 1
ATOM 1493 N N . MET B 1 56 ? 49.623 26.942 51.757 1.00 29.15 190 MET B N 1
ATOM 1494 C CA . MET B 1 56 ? 49.976 25.637 52.273 1.00 29.53 190 MET B CA 1
ATOM 1495 C C . MET B 1 56 ? 49.813 24.633 51.161 1.00 33.01 190 MET B C 1
ATOM 1496 O O . MET B 1 56 ? 48.696 24.351 50.726 1.00 25.50 190 MET B O 1
ATOM 1501 N N . ARG B 1 57 ? 50.950 24.125 50.700 1.00 34.14 191 ARG B N 1
ATOM 1502 C CA . ARG B 1 57 ? 51.028 23.073 49.700 1.00 32.26 191 ARG B CA 1
ATOM 1503 C C . ARG B 1 57 ? 50.101 21.915 50.063 1.00 29.39 191 ARG B C 1
ATOM 1504 O O . ARG B 1 57 ? 49.994 21.550 51.237 1.00 31.41 191 ARG B O 1
ATOM 1512 N N . GLU B 1 58 ? 49.445 21.328 49.068 1.00 25.13 192 GLU B N 1
ATOM 1513 C CA . GLU B 1 58 ? 48.602 20.165 49.324 1.00 31.30 192 GLU B CA 1
ATOM 1514 C C . GLU B 1 58 ? 49.385 18.980 49.889 1.00 32.78 192 GLU B C 1
ATOM 1515 O O . GLU B 1 58 ? 49.015 18.425 50.925 1.00 29.17 192 GLU B O 1
ATOM 1521 N N . LYS B 1 59 ? 50.457 18.590 49.204 1.00 32.80 193 LYS B N 1
ATOM 1522 C CA . LYS B 1 59 ? 51.208 17.391 49.582 1.00 37.43 193 LYS B CA 1
ATOM 1523 C C . LYS B 1 59 ? 51.639 17.421 51.041 1.00 31.53 193 LYS B C 1
ATOM 1524 O O . LYS B 1 59 ? 52.318 18.347 51.473 1.00 40.40 193 LYS B O 1
ATOM 1530 N N . GLY B 1 60 ? 51.251 16.400 51.795 1.00 34.92 194 GLY B N 1
ATOM 1531 C CA . GLY B 1 60 ? 51.575 16.344 53.211 1.00 42.55 194 GLY B CA 1
ATOM 1532 C C . GLY B 1 60 ? 50.533 16.968 54.133 1.00 43.84 194 GLY B C 1
ATOM 1533 O O . GLY B 1 60 ? 50.544 16.721 55.338 1.00 43.88 194 GLY B O 1
ATOM 1534 N N . ALA B 1 61 ? 49.635 17.776 53.569 1.00 39.78 195 ALA B N 1
ATOM 1535 C CA . ALA B 1 61 ? 48.593 18.464 54.344 1.00 35.31 195 ALA B CA 1
ATOM 1536 C C . ALA B 1 61 ? 47.228 17.786 54.177 1.00 34.76 195 ALA B C 1
ATOM 1537 O O . ALA B 1 61 ? 46.479 17.581 55.151 1.00 31.81 195 ALA B O 1
ATOM 1539 N N . PHE B 1 62 ? 46.913 17.451 52.929 1.00 29.65 196 PHE B N 1
ATOM 1540 C CA . PHE B 1 62 ? 45.697 16.721 52.592 1.00 30.05 196 PHE B CA 1
ATOM 1541 C C . PHE B 1 62 ? 46.022 15.637 51.607 1.00 30.78 196 PHE B C 1
ATOM 1542 O O . PHE B 1 62 ? 46.736 15.882 50.631 1.00 27.56 196 PHE B O 1
ATOM 1550 N N . PRO B 1 63 ? 45.431 14.452 51.808 1.00 29.17 197 PRO B N 1
ATOM 1551 C CA . PRO B 1 63 ? 45.447 13.461 50.733 1.00 32.36 197 PRO B CA 1
ATOM 1552 C C . PRO B 1 63 ? 44.814 14.077 49.490 1.00 32.49 197 PRO B C 1
ATOM 1553 O O . PRO B 1 63 ? 43.969 14.975 49.606 1.00 29.37 197 PRO B O 1
ATOM 1557 N N . GLU B 1 64 ? 45.200 13.605 48.312 1.00 33.78 198 GLU B N 1
ATOM 1558 C CA . GLU B 1 64 ? 44.539 14.040 47.093 1.00 31.86 198 GLU B CA 1
ATOM 1559 C C . GLU B 1 64 ? 43.056 13.682 47.121 1.00 31.15 198 GLU B C 1
ATOM 1560 O O . GLU B 1 64 ? 42.676 12.602 47.562 1.00 32.38 198 GLU B O 1
ATOM 1566 N N . GLY B 1 65 ? 42.217 14.598 46.660 1.00 29.98 199 GLY B N 1
ATOM 1567 C CA . GLY B 1 65 ? 40.787 14.334 46.546 1.00 32.82 199 GLY B CA 1
ATOM 1568 C C . GLY B 1 65 ? 40.095 14.245 47.892 1.00 27.54 199 GLY B C 1
ATOM 1569 O O . GLY B 1 65 ? 38.975 13.758 47.981 1.00 29.67 199 GLY B O 1
ATOM 1570 N N . SER B 1 66 ? 40.764 14.719 48.940 1.00 29.87 200 SER B N 1
ATOM 1571 C CA . SER B 1 66 ? 40.213 14.673 50.290 1.00 26.73 200 SER B CA 1
ATOM 1572 C C . SER B 1 66 ? 40.385 15.967 51.088 1.00 25.18 200 SER B C 1
ATOM 1573 O O . SER B 1 66 ? 41.389 16.669 50.954 1.00 23.55 200 SER B O 1
ATOM 1576 N N . ALA B 1 67 ? 39.402 16.276 51.929 1.00 23.14 201 ALA B N 1
ATOM 1577 C CA . ALA B 1 67 ? 39.484 17.450 52.791 1.00 20.84 201 ALA B CA 1
ATOM 1578 C C . ALA B 1 67 ? 39.943 17.061 54.197 1.00 26.27 201 ALA B C 1
ATOM 1579 O O . ALA B 1 67 ? 39.963 17.892 55.098 1.00 29.86 201 ALA B O 1
ATOM 1581 N N . PHE B 1 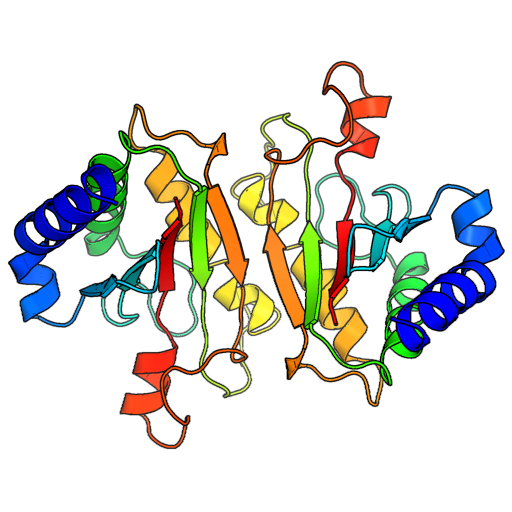68 ? 40.320 15.797 54.366 1.00 29.37 202 PHE B N 1
ATOM 1582 C CA . PHE B 1 68 ? 40.819 15.275 55.644 1.00 35.38 202 PHE B CA 1
ATOM 1583 C C . PHE B 1 68 ? 42.191 15.870 55.964 1.00 35.50 202 PHE B C 1
ATOM 1584 O O . PHE B 1 68 ? 43.200 15.485 55.374 1.00 31.75 202 PHE B O 1
ATOM 1592 N N . LEU B 1 69 ? 42.234 16.819 56.890 1.00 32.04 203 LEU B N 1
ATOM 1593 C CA . LEU B 1 69 ? 43.498 17.447 57.255 1.00 32.85 203 LEU B CA 1
ATOM 1594 C C . LEU B 1 69 ? 44.379 16.431 57.997 1.00 37.35 203 LEU B C 1
ATOM 1595 O O . LEU B 1 69 ? 44.005 15.925 59.047 1.00 39.78 203 LEU B O 1
ATOM 1600 N N . GLN B 1 70 ? 45.540 16.118 57.441 1.00 35.89 204 GLN B N 1
ATOM 1601 C CA . GLN B 1 70 ? 46.387 15.077 58.025 1.00 40.92 204 GLN B CA 1
ATOM 1602 C C . GLN B 1 70 ? 47.002 15.419 59.376 1.00 42.55 204 GLN B C 1
ATOM 1603 O O . GLN B 1 70 ? 47.412 16.552 59.613 1.00 40.42 204 GLN B O 1
ATOM 1609 N N . PRO B 1 71 ? 47.052 14.418 60.268 1.00 48.81 205 PRO B N 1
ATOM 1610 C CA . PRO B 1 71 ? 47.529 14.543 61.649 1.00 47.70 205 PRO B CA 1
ATOM 1611 C C . PRO B 1 71 ? 48.835 15.317 61.746 1.00 42.87 205 PRO B C 1
ATOM 1612 O O . PRO B 1 71 ? 48.933 16.265 62.523 1.00 42.04 205 PRO B O 1
ATOM 1616 N N . LYS B 1 72 ? 49.820 14.938 60.946 1.00 44.02 206 LYS B N 1
ATOM 1617 C CA . LYS B 1 72 ? 51.129 15.560 61.060 1.00 47.47 206 LYS B CA 1
ATOM 1618 C C . LYS B 1 72 ? 51.134 17.005 60.564 1.00 48.77 206 LYS B C 1
ATOM 1619 O O . LYS B 1 72 ? 52.162 17.679 60.599 1.00 48.30 206 LYS B O 1
ATOM 1625 N N . PHE B 1 73 ? 49.981 17.493 60.122 1.00 44.97 207 PHE B N 1
ATOM 1626 C CA . PHE B 1 73 ? 49.904 18.872 59.663 1.00 41.24 207 PHE B CA 1
ATOM 1627 C C . PHE B 1 73 ? 49.106 19.776 60.609 1.00 39.16 207 PHE B C 1
ATOM 1628 O O . PHE B 1 73 ? 49.287 20.986 60.619 1.00 38.00 207 PHE B O 1
ATOM 1636 N N . ARG B 1 74 ? 48.225 19.179 61.402 1.00 34.40 208 ARG B N 1
ATOM 1637 C CA . ARG B 1 74 ? 47.347 19.932 62.282 1.00 33.77 208 ARG B CA 1
ATOM 1638 C C . ARG B 1 74 ? 48.079 20.906 63.204 1.00 37.72 208 ARG B C 1
ATOM 1639 O O . ARG B 1 74 ? 47.594 22.010 63.435 1.00 32.09 208 ARG B O 1
ATOM 1647 N N . PRO B 1 75 ? 49.240 20.492 63.748 1.00 38.06 209 PRO B N 1
ATOM 1648 C CA . PRO B 1 75 ? 49.983 21.387 64.643 1.00 39.70 209 PRO B CA 1
ATOM 1649 C C . PRO B 1 75 ? 50.539 22.595 63.885 1.00 33.08 209 PRO B C 1
ATOM 1650 O O . PRO B 1 75 ? 50.629 23.686 64.446 1.00 33.42 209 PRO B O 1
ATOM 1654 N N . LEU B 1 76 ? 50.907 22.409 62.624 1.00 35.98 210 LEU B N 1
ATOM 1655 C CA . LEU B 1 76 ? 51.348 23.543 61.831 1.00 30.76 210 LEU B CA 1
ATOM 1656 C C . LEU B 1 76 ? 50.228 24.584 61.741 1.00 33.50 210 LEU B C 1
ATOM 1657 O O . LEU B 1 76 ? 50.454 25.784 61.896 1.00 30.88 210 LEU B O 1
ATOM 1662 N N . VAL B 1 77 ? 49.011 24.109 61.498 1.00 30.01 211 VAL B N 1
ATOM 1663 C CA . VAL B 1 77 ? 47.859 24.990 61.385 1.00 30.27 211 VAL B CA 1
ATOM 1664 C C . VAL B 1 77 ? 47.581 25.733 62.691 1.00 29.79 211 VAL B C 1
ATOM 1665 O O . VAL B 1 77 ? 47.280 26.927 62.679 1.00 30.04 211 VAL B O 1
ATOM 1669 N N . ARG B 1 78 ? 47.668 25.026 63.817 1.00 26.86 212 ARG B N 1
ATOM 1670 C CA . ARG B 1 78 ? 47.495 25.673 65.117 1.00 31.88 212 ARG B CA 1
ATOM 1671 C C . ARG B 1 78 ? 48.639 26.652 65.383 1.00 26.46 212 ARG B C 1
ATOM 1672 O O . ARG B 1 78 ? 48.435 27.752 65.903 1.00 30.24 212 ARG B O 1
ATOM 1680 N N . GLN B 1 79 ? 49.845 26.256 65.006 1.00 34.04 213 GLN B N 1
ATOM 1681 C CA . GLN B 1 79 ? 50.985 27.159 65.107 1.00 33.36 213 GLN B CA 1
ATOM 1682 C C . GLN B 1 79 ? 50.704 28.467 64.360 1.00 32.46 213 GLN B C 1
ATOM 1683 O O . GLN B 1 79 ? 50.947 29.551 64.886 1.00 31.51 213 GLN B O 1
ATOM 1689 N N . ILE B 1 80 ? 50.183 28.369 63.136 1.00 34.53 214 ILE B N 1
ATOM 1690 C CA . ILE B 1 80 ? 49.785 29.572 62.411 1.00 29.24 214 ILE B CA 1
ATOM 1691 C C . ILE B 1 80 ? 48.719 30.366 63.192 1.00 25.60 214 ILE B C 1
ATOM 1692 O O . ILE B 1 80 ? 48.805 31.585 63.311 1.00 28.87 214 ILE B O 1
ATOM 1697 N N . ALA B 1 81 ? 47.717 29.676 63.726 1.00 25.86 215 ALA B N 1
ATOM 1698 C CA . ALA B 1 81 ? 46.693 30.328 64.534 1.00 24.77 215 ALA B CA 1
ATOM 1699 C C . ALA B 1 81 ? 47.308 31.091 65.717 1.00 27.42 215 ALA B C 1
ATOM 1700 O O . ALA B 1 81 ? 46.990 32.251 65.964 1.00 26.12 215 ALA B O 1
ATOM 1702 N N . GLU B 1 82 ? 48.184 30.430 66.458 1.00 30.62 216 GLU B N 1
ATOM 1703 C CA . GLU B 1 82 ? 48.854 31.093 67.578 1.00 34.75 216 GLU B CA 1
ATOM 1704 C C . GLU B 1 82 ? 49.631 32.344 67.142 1.00 31.69 216 GLU B C 1
ATOM 1705 O O . GLU B 1 82 ? 49.597 33.372 67.817 1.00 32.92 216 GLU B O 1
ATOM 1711 N N . LEU B 1 83 ? 50.320 32.258 66.010 1.00 28.76 217 LEU B N 1
ATOM 1712 C CA . LEU B 1 83 ? 51.146 33.370 65.552 1.00 31.77 217 LEU B CA 1
ATOM 1713 C C . LEU B 1 83 ? 50.334 34.620 65.224 1.00 32.58 217 LEU B C 1
ATOM 1714 O O . LEU B 1 83 ? 50.798 35.736 65.422 1.00 32.34 217 LEU B O 1
ATOM 1719 N N . VAL B 1 84 ? 49.123 34.437 64.710 1.00 28.46 218 VAL B N 1
ATOM 1720 C CA . VAL B 1 84 ? 48.326 35.571 64.255 1.00 28.96 218 VAL B CA 1
ATOM 1721 C C . VAL B 1 84 ? 47.227 35.974 65.226 1.00 31.92 218 VAL B C 1
ATOM 1722 O O . VAL B 1 84 ? 46.480 36.920 64.958 1.00 28.32 218 VAL B O 1
ATOM 1726 N N . LYS B 1 85 ? 47.121 35.260 66.346 1.00 29.63 219 LYS B N 1
ATOM 1727 C CA . LYS B 1 85 ? 45.974 35.435 67.234 1.00 32.44 219 LYS B CA 1
ATOM 1728 C C . LYS B 1 85 ? 45.887 36.837 67.817 1.00 36.08 219 LYS B C 1
ATOM 1729 O O . LYS B 1 85 ? 44.809 37.271 68.247 1.00 33.88 219 LYS B O 1
ATOM 1735 N N . ASP B 1 86 ? 47.015 37.546 67.825 1.00 36.30 220 ASP B N 1
ATOM 1736 C CA . ASP B 1 86 ? 47.077 38.850 68.479 1.00 36.22 220 ASP B CA 1
ATOM 1737 C C . ASP B 1 86 ? 47.009 40.069 67.565 1.00 44.61 220 ASP B C 1
ATOM 1738 O O . ASP B 1 86 ? 47.022 41.198 68.049 1.00 51.41 220 ASP B O 1
ATOM 1743 N N . VAL B 1 87 ? 46.959 39.866 66.256 1.00 38.44 221 VAL B N 1
ATOM 1744 C CA . VAL B 1 87 ? 46.796 41.009 65.359 1.00 44.68 221 VAL B CA 1
ATOM 1745 C C . VAL B 1 87 ? 45.328 41.205 64.995 1.00 44.57 221 VAL B C 1
ATOM 1746 O O . VAL B 1 87 ? 44.577 40.245 64.864 1.00 41.89 221 VAL B O 1
ATOM 1750 N N . PRO B 1 88 ? 44.904 42.461 64.865 1.00 44.69 222 PRO B N 1
ATOM 1751 C CA . PRO B 1 88 ? 43.544 42.686 64.378 1.00 48.34 222 PRO B CA 1
ATOM 1752 C C . PRO B 1 88 ? 43.445 42.312 62.901 1.00 42.69 222 PRO B C 1
ATOM 1753 O O . PRO B 1 88 ? 44.411 42.482 62.158 1.00 45.03 222 PRO B O 1
ATOM 1757 N N . GLY B 1 89 ? 42.296 41.792 62.487 1.00 41.87 223 GLY B N 1
ATOM 1758 C CA . GLY B 1 89 ? 42.074 41.525 61.081 1.00 41.71 223 GLY B CA 1
ATOM 1759 C C . GLY B 1 89 ? 41.398 40.203 60.769 1.00 38.11 223 GLY B C 1
ATOM 1760 O O . GLY B 1 89 ? 41.534 39.221 61.503 1.00 35.42 223 GLY B O 1
ATOM 1761 N N . ILE B 1 90 ? 40.675 40.179 59.657 1.00 32.69 224 ILE B N 1
ATOM 1762 C CA . ILE B 1 90 ? 40.046 38.954 59.177 1.00 25.42 224 ILE B CA 1
ATOM 1763 C C . ILE B 1 90 ? 41.100 37.904 58.813 1.00 25.93 224 ILE B C 1
ATOM 1764 O O . ILE B 1 90 ? 42.166 38.230 58.293 1.00 27.23 224 ILE B O 1
ATOM 1769 N N . VAL B 1 91 ? 40.791 36.645 59.093 1.00 23.26 225 VAL B N 1
ATOM 1770 C CA . VAL B 1 91 ? 41.613 35.533 58.657 1.00 22.17 225 VAL B CA 1
ATOM 1771 C C . VAL B 1 91 ? 40.787 34.752 57.650 1.00 22.70 225 VAL B C 1
ATOM 1772 O O . VAL B 1 91 ? 39.819 34.073 58.009 1.00 20.63 225 VAL B O 1
ATOM 1776 N N . ARG B 1 92 ? 41.139 34.874 56.378 1.00 22.05 226 ARG B N 1
ATOM 1777 C CA . ARG B 1 92 ? 40.322 34.245 55.351 1.00 22.02 226 ARG B CA 1
ATOM 1778 C C . ARG B 1 92 ? 40.995 32.958 54.905 1.00 22.20 226 ARG B C 1
ATOM 1779 O O . ARG B 1 92 ? 42.139 32.975 54.425 1.00 20.68 226 ARG B O 1
ATOM 1787 N N . VAL B 1 93 ? 40.304 31.835 55.097 1.00 17.25 227 VAL B N 1
ATOM 1788 C CA . VAL B 1 93 ? 40.868 30.549 54.699 1.00 15.34 227 VAL B CA 1
ATOM 1789 C C . VAL B 1 93 ? 40.223 30.103 53.385 1.00 17.42 227 VAL B C 1
ATOM 1790 O O . VAL B 1 93 ? 39.001 29.992 53.293 1.00 14.83 227 VAL B O 1
ATOM 1794 N N . SER B 1 94 ? 41.043 29.886 52.361 1.00 20.45 228 SER B N 1
ATOM 1795 C CA . SER B 1 94 ? 40.524 29.628 51.015 1.00 21.05 228 SER B CA 1
ATOM 1796 C C . SER B 1 94 ? 41.051 28.311 50.455 1.00 19.33 228 SER B C 1
ATOM 1797 O O . SER B 1 94 ? 42.273 28.128 50.319 1.00 22.21 228 SER B O 1
ATOM 1800 N N . GLY B 1 95 ? 40.138 27.414 50.096 1.00 18.86 229 GLY B N 1
ATOM 1801 C CA . GLY B 1 95 ? 40.520 26.170 49.451 1.00 18.57 229 GLY B CA 1
ATOM 1802 C C . GLY B 1 95 ? 40.569 26.330 47.935 1.00 20.73 229 GLY B C 1
ATOM 1803 O O . GLY B 1 95 ? 39.746 27.039 47.353 1.00 17.98 229 GLY B O 1
ATOM 1804 N N . HIS B 1 96 ? 41.525 25.665 47.302 1.00 22.12 230 HIS B N 1
ATOM 1805 C CA . HIS B 1 96 ? 41.651 25.710 45.842 1.00 25.43 230 HIS B CA 1
ATOM 1806 C C . HIS B 1 96 ? 41.788 24.303 45.251 1.00 23.51 230 HIS B C 1
ATOM 1807 O O . HIS B 1 96 ? 42.358 23.401 45.879 1.00 24.95 230 HIS B O 1
ATOM 1814 N N . THR B 1 97 ? 41.277 24.115 44.040 1.00 23.44 231 THR B N 1
ATOM 1815 C CA . THR B 1 97 ? 41.505 22.876 43.304 1.00 25.39 231 THR B CA 1
ATOM 1816 C C . THR B 1 97 ? 42.145 23.222 41.958 1.00 26.47 231 THR B C 1
ATOM 1817 O O . THR B 1 97 ? 42.200 24.389 41.567 1.00 26.10 231 THR B O 1
ATOM 1821 N N . ASP B 1 98 ? 42.643 22.205 41.271 1.00 28.27 232 ASP B N 1
ATOM 1822 C CA . ASP B 1 98 ? 43.023 22.357 39.869 1.00 28.89 232 ASP B CA 1
ATOM 1823 C C . ASP B 1 98 ? 41.763 22.256 39.003 1.00 32.38 232 ASP B C 1
ATOM 1824 O O . ASP B 1 98 ? 40.646 22.211 39.538 1.00 27.88 232 ASP B O 1
ATOM 1829 N N . ASN B 1 99 ? 41.927 22.213 37.679 1.00 25.44 233 ASN B N 1
ATOM 1830 C CA . ASN B 1 99 ? 40.775 22.320 36.787 1.00 28.58 233 ASN B CA 1
ATOM 1831 C C . ASN B 1 99 ? 40.173 20.998 36.326 1.00 34.55 233 ASN B C 1
ATOM 1832 O O . ASN B 1 99 ? 39.211 20.984 35.553 1.00 36.68 233 ASN B O 1
ATOM 1837 N N . ARG B 1 100 ? 40.741 19.888 36.778 1.00 34.44 234 ARG B N 1
ATOM 1838 C CA . ARG B 1 100 ? 40.218 18.594 36.383 1.00 35.01 234 ARG B CA 1
ATOM 1839 C C . ARG B 1 100 ? 38.889 18.329 37.087 1.00 40.36 234 ARG B C 1
ATOM 1840 O O . ARG B 1 100 ? 38.728 18.646 38.261 1.00 39.39 234 ARG B O 1
ATOM 1848 N N . PRO B 1 101 ? 37.926 17.745 36.368 1.00 44.95 235 PRO B N 1
ATOM 1849 C CA . PRO B 1 101 ? 36.656 17.415 37.020 1.00 49.25 235 PRO B CA 1
ATOM 1850 C C . PRO B 1 101 ? 36.887 16.441 38.165 1.00 45.19 235 PRO B C 1
ATOM 1851 O O . PRO B 1 101 ? 37.761 15.578 38.093 1.00 50.14 235 PRO B O 1
ATOM 1855 N N . LEU B 1 102 ? 36.119 16.598 39.234 1.00 52.16 236 LEU B N 1
ATOM 1856 C CA . LEU B 1 102 ? 36.272 15.743 40.399 1.00 47.75 236 LEU B CA 1
ATOM 1857 C C . LEU B 1 102 ? 35.416 14.489 40.249 1.00 53.01 236 LEU B C 1
ATOM 1858 O O . LEU B 1 102 ? 34.188 14.569 40.134 1.00 56.22 236 LEU B O 1
ATOM 1863 N N . ASP B 1 103 ? 36.067 13.332 40.230 1.00 55.17 237 ASP B N 1
ATOM 1864 C CA . ASP B 1 103 ? 35.344 12.063 40.239 1.00 63.29 237 ASP B CA 1
ATOM 1865 C C . ASP B 1 103 ? 35.340 11.506 41.655 1.00 59.13 237 ASP B C 1
ATOM 1866 O O . ASP B 1 103 ? 36.219 10.730 42.035 1.00 56.62 237 ASP B O 1
ATOM 1871 N N . SER B 1 104 ? 34.345 11.915 42.434 1.00 52.00 238 SER B N 1
ATOM 1872 C CA . SER B 1 104 ? 34.338 11.640 43.859 1.00 44.48 238 SER B CA 1
ATOM 1873 C C . SER B 1 104 ? 33.014 11.035 44.297 1.00 41.14 238 SER B C 1
ATOM 1874 O O . SER B 1 104 ? 31.958 11.411 43.797 1.00 50.84 238 SER B O 1
ATOM 1877 N N . GLU B 1 105 ? 33.087 10.094 45.232 1.00 44.01 239 GLU B N 1
ATOM 1878 C CA . GLU B 1 105 ? 31.908 9.606 45.933 1.00 50.81 239 GLU B CA 1
ATOM 1879 C C . GLU B 1 105 ? 31.695 10.466 47.167 1.00 48.08 239 GLU B C 1
ATOM 1880 O O . GLU B 1 105 ? 30.671 10.359 47.844 1.00 49.11 239 GLU B O 1
ATOM 1886 N N . LEU B 1 106 ? 32.680 11.303 47.471 1.00 38.38 240 LEU B N 1
ATOM 1887 C CA . LEU B 1 106 ? 32.700 11.983 48.755 1.00 38.10 240 LEU B CA 1
ATOM 1888 C C . LEU B 1 106 ? 32.302 13.440 48.661 1.00 34.54 240 LEU B C 1
ATOM 1889 O O . LEU B 1 106 ? 31.720 13.985 49.593 1.00 30.39 240 LEU B O 1
ATOM 1894 N N . TYR B 1 107 ? 32.634 14.067 47.538 1.00 31.97 241 TYR B N 1
ATOM 1895 C CA . TYR B 1 107 ? 32.416 15.495 47.360 1.00 31.60 241 TYR B CA 1
ATOM 1896 C C . TYR B 1 107 ? 31.609 15.715 46.088 1.00 33.24 241 TYR B C 1
ATOM 1897 O O . TYR B 1 107 ? 31.854 15.064 45.079 1.00 29.97 241 TYR B O 1
ATOM 1906 N N . ARG B 1 108 ? 30.639 16.622 46.150 1.00 31.62 242 ARG B N 1
ATOM 1907 C CA . ARG B 1 108 ? 29.739 16.868 45.026 1.00 29.11 242 ARG B CA 1
ATOM 1908 C C . ARG B 1 108 ? 30.414 17.574 43.846 1.00 31.47 242 ARG B C 1
ATOM 1909 O O . ARG B 1 108 ? 29.983 17.437 42.692 1.00 31.08 242 ARG B O 1
ATOM 1917 N N . SER B 1 109 ? 31.459 18.340 44.136 1.00 25.69 243 SER B N 1
ATOM 1918 C CA . SER B 1 109 ? 32.120 19.161 43.122 1.00 22.17 243 SER B CA 1
ATOM 1919 C C . SER B 1 109 ? 33.419 19.699 43.691 1.00 27.25 243 SER B C 1
ATOM 1920 O O . SER B 1 109 ? 33.699 19.510 44.880 1.00 24.94 243 SER B O 1
ATOM 1923 N N . ASN B 1 110 ? 34.206 20.361 42.835 1.00 23.73 244 ASN B N 1
ATOM 1924 C CA . ASN B 1 110 ? 35.359 21.145 43.263 1.00 22.40 244 ASN B CA 1
ATOM 1925 C C . ASN B 1 110 ? 35.008 22.305 44.201 1.00 21.87 244 ASN B C 1
ATOM 1926 O O . ASN B 1 110 ? 35.837 22.691 45.050 1.00 22.28 244 ASN B O 1
ATOM 1931 N N . TRP B 1 111 ? 33.794 22.855 44.077 1.00 21.20 245 TRP B N 1
ATOM 1932 C CA . TRP B 1 111 ? 33.310 23.817 45.073 1.00 18.07 245 TRP B CA 1
ATOM 1933 C C . TRP B 1 111 ? 33.288 23.178 46.449 1.00 21.06 245 TRP B C 1
ATOM 1934 O O . TRP B 1 111 ? 33.723 23.773 47.448 1.00 20.99 245 TRP B O 1
ATOM 1945 N N . ASP B 1 112 ? 32.725 21.978 46.487 1.00 21.02 246 ASP B N 1
ATOM 1946 C CA . ASP B 1 112 ? 32.547 21.217 47.708 1.00 21.47 246 ASP B CA 1
ATOM 1947 C C . ASP B 1 112 ? 33.919 20.862 48.293 1.00 24.88 246 ASP B C 1
ATOM 1948 O O . ASP B 1 112 ? 34.198 21.166 49.449 1.00 20.32 246 ASP B O 1
ATOM 1953 N N . LEU B 1 113 ? 34.769 20.213 47.501 1.00 20.01 247 LEU B N 1
ATOM 1954 C CA . LEU B 1 113 ? 36.107 19.842 47.985 1.00 25.29 247 LEU B CA 1
ATOM 1955 C C . LEU B 1 113 ? 36.900 21.038 48.508 1.00 22.64 247 LEU B C 1
ATOM 1956 O O . LEU B 1 113 ? 37.491 20.974 49.584 1.00 19.67 247 LEU B O 1
ATOM 1961 N N . SER B 1 114 ? 36.917 22.128 47.746 1.00 18.54 248 SER B N 1
ATOM 1962 C CA . SER B 1 114 ? 37.752 23.269 48.115 1.00 19.09 248 SER B CA 1
ATOM 1963 C C . SER B 1 114 ? 37.228 23.947 49.391 1.00 22.35 248 SER B C 1
ATOM 1964 O O . SER B 1 114 ? 38.019 24.284 50.293 1.00 19.64 248 SER B O 1
ATOM 1967 N N . SER B 1 115 ? 35.901 24.111 49.465 1.00 21.00 249 SER B N 1
ATOM 1968 C CA . SER B 1 115 ? 35.202 24.583 50.656 1.00 22.12 249 SER B CA 1
ATOM 1969 C C . SER B 1 115 ? 35.546 23.759 51.892 1.00 18.53 249 SER B C 1
ATOM 1970 O O . SER B 1 115 ? 35.875 24.300 52.949 1.00 19.77 249 SER B O 1
ATOM 1973 N N . GLN B 1 116 ? 35.415 22.447 51.778 1.00 19.62 250 GLN B N 1
ATOM 1974 C CA A GLN B 1 116 ? 35.620 21.560 52.932 0.50 22.65 250 GLN B CA 1
ATOM 1975 C CA B GLN B 1 116 ? 35.621 21.581 52.936 0.50 22.62 250 GLN B CA 1
ATOM 1976 C C . GLN B 1 116 ? 37.065 21.594 53.440 1.00 22.31 250 GLN B C 1
ATOM 1977 O O . GLN B 1 116 ? 37.323 21.420 54.633 1.00 19.16 250 GLN B O 1
ATOM 1988 N N . ARG B 1 117 ? 38.007 21.808 52.528 1.00 18.15 251 ARG B N 1
ATOM 1989 C CA . ARG B 1 117 ? 39.400 21.946 52.913 1.00 20.61 251 ARG B CA 1
ATOM 1990 C C . ARG B 1 117 ? 39.599 23.194 53.749 1.00 22.29 251 ARG B C 1
ATOM 1991 O O . ARG B 1 117 ? 40.333 23.176 54.741 1.00 20.15 251 ARG B O 1
ATOM 1999 N N . ALA B 1 118 ? 38.939 24.276 53.353 1.00 18.09 252 ALA B N 1
ATOM 2000 C CA . ALA B 1 118 ? 38.991 25.518 54.113 1.00 16.37 252 ALA B CA 1
ATOM 2001 C C . ALA B 1 118 ? 38.352 25.314 55.472 1.00 23.10 252 ALA B C 1
ATOM 2002 O O . ALA B 1 118 ? 38.876 25.773 56.490 1.00 19.13 252 ALA B O 1
ATOM 2004 N N . VAL B 1 119 ? 37.198 24.653 55.478 1.00 19.90 253 VAL B N 1
ATOM 2005 C CA . VAL B 1 119 ? 36.521 24.330 56.745 1.00 17.64 253 VAL B CA 1
ATOM 2006 C C . VAL B 1 119 ? 37.453 23.538 57.683 1.00 20.12 253 VAL B C 1
ATOM 2007 O O . VAL B 1 119 ? 37.592 23.874 58.854 1.00 22.09 253 VAL B O 1
ATOM 2011 N N . SER B 1 120 ? 38.094 22.493 57.172 1.00 18.78 254 SER B N 1
ATOM 2012 C CA . SER B 1 120 ? 38.996 21.692 57.993 1.00 22.59 254 SER B CA 1
ATOM 2013 C C . SER B 1 120 ? 40.050 22.568 58.669 1.00 20.92 254 SER B C 1
ATOM 2014 O O . SER B 1 120 ? 40.350 22.397 59.845 1.00 22.47 254 SER B O 1
ATOM 2017 N N . VAL B 1 121 ? 40.592 23.515 57.917 1.00 21.24 255 VAL B N 1
ATOM 2018 C CA . VAL B 1 121 ? 41.639 24.402 58.411 1.00 22.47 255 VAL B CA 1
ATOM 2019 C C . VAL B 1 121 ? 41.095 25.424 59.403 1.00 24.16 255 VAL B C 1
ATOM 2020 O O . VAL B 1 121 ? 41.685 25.629 60.459 1.00 21.60 255 VAL B O 1
ATOM 2024 N N . ALA B 1 122 ? 39.976 26.062 59.075 1.00 21.66 256 ALA B N 1
ATOM 2025 C CA . ALA B 1 122 ? 39.334 26.978 60.027 1.00 19.68 256 ALA B CA 1
ATOM 2026 C C . ALA B 1 122 ? 39.026 26.293 61.367 1.00 26.45 256 ALA B C 1
ATOM 2027 O O . ALA B 1 122 ? 39.262 26.850 62.450 1.00 28.32 256 ALA B O 1
ATOM 2029 N N . GLN B 1 123 ? 38.490 25.084 61.285 1.00 22.21 257 GLN B N 1
ATOM 2030 C CA . GLN B 1 123 ? 38.092 24.337 62.460 1.00 22.81 257 GLN B CA 1
ATOM 2031 C C . GLN B 1 123 ? 39.292 24.076 63.368 1.00 32.41 257 GLN B C 1
ATOM 2032 O O . GLN B 1 123 ? 39.186 24.162 64.594 1.00 27.01 257 GLN B O 1
ATOM 2038 N N . GLU B 1 124 ? 40.431 23.770 62.756 1.00 24.13 258 GLU B N 1
ATOM 2039 C CA . GLU B 1 124 ? 41.647 23.484 63.498 1.00 29.13 258 GLU B CA 1
ATOM 2040 C C . GLU B 1 124 ? 42.182 24.761 64.150 1.00 33.25 258 GLU B C 1
ATOM 2041 O O . GLU B 1 124 ? 42.578 24.762 65.321 1.00 32.35 258 GLU B O 1
ATOM 2047 N N . MET B 1 125 ? 42.181 25.849 63.384 1.00 26.94 259 MET B N 1
ATOM 2048 C CA . MET B 1 125 ? 42.646 27.139 63.879 1.00 27.57 259 MET B CA 1
ATOM 2049 C C . MET B 1 125 ? 41.877 27.650 65.088 1.00 30.32 259 MET B C 1
ATOM 2050 O O . MET B 1 125 ? 42.477 28.233 65.991 1.00 25.78 259 MET B O 1
ATOM 2055 N N . GLU B 1 126 ? 40.558 27.464 65.104 1.00 27.34 260 GLU B N 1
ATOM 2056 C CA . GLU B 1 126 ? 39.764 28.032 66.193 1.00 31.91 260 GLU B CA 1
ATOM 2057 C C . GLU B 1 126 ? 39.886 27.214 67.492 1.00 33.22 260 GLU B C 1
ATOM 2058 O O . GLU B 1 126 ? 39.262 27.525 68.507 1.00 32.84 260 GLU B O 1
ATOM 2064 N N . LYS B 1 127 ? 40.724 26.184 67.451 1.00 32.37 261 LYS B N 1
ATOM 2065 C CA . LYS B 1 127 ? 41.002 25.364 68.619 1.00 35.05 261 LYS B CA 1
ATOM 2066 C C . LYS B 1 127 ? 42.105 25.974 69.492 1.00 39.77 261 LYS B C 1
ATOM 2067 O O . LYS B 1 127 ? 42.262 25.603 70.654 1.00 39.04 261 LYS B O 1
ATOM 2073 N N . VAL B 1 128 ? 42.859 26.910 68.928 1.00 35.37 262 VAL B N 1
ATOM 2074 C CA . VAL B 1 128 ? 43.888 27.634 69.672 1.00 29.34 262 VAL B CA 1
ATOM 2075 C C . VAL B 1 128 ? 43.226 28.653 70.592 1.00 34.39 262 VAL B C 1
ATOM 2076 O O . VAL B 1 128 ? 42.495 29.534 70.139 1.00 27.25 262 VAL B O 1
ATOM 2080 N N . ARG B 1 129 ? 43.450 28.530 71.902 1.00 35.91 263 ARG B N 1
ATOM 2081 C CA . ARG B 1 129 ? 42.795 29.447 72.828 1.00 27.10 263 ARG B CA 1
ATOM 2082 C C . ARG B 1 129 ? 43.256 30.877 72.533 1.00 24.78 263 ARG B C 1
ATOM 2083 O O . ARG B 1 129 ? 44.406 31.106 72.167 1.00 32.27 263 ARG B O 1
ATOM 2091 N N . GLY B 1 130 ? 42.350 31.838 72.647 1.00 27.38 264 GLY B N 1
ATOM 2092 C CA . GLY B 1 130 ? 42.686 33.201 72.272 1.00 32.06 264 GLY B CA 1
ATOM 2093 C C . GLY B 1 130 ? 42.477 33.503 70.788 1.00 32.99 264 GLY B C 1
ATOM 2094 O O . GLY B 1 130 ? 42.378 34.667 70.388 1.00 33.88 264 GLY B O 1
ATOM 2095 N N . PHE B 1 131 ? 42.425 32.469 69.958 1.00 27.11 265 PHE B N 1
ATOM 2096 C CA . PHE B 1 131 ? 42.126 32.716 68.538 1.00 29.07 265 PHE B CA 1
ATOM 2097 C C . PHE B 1 131 ? 40.628 32.927 68.332 1.00 27.48 265 PHE B C 1
ATOM 2098 O O . PHE B 1 131 ? 39.822 32.029 68.594 1.00 27.96 265 PHE B O 1
ATOM 2106 N N . SER B 1 132 ? 40.266 34.123 67.877 1.00 25.20 266 SER B N 1
ATOM 2107 C CA . SER B 1 132 ? 38.861 34.518 67.728 1.00 27.29 266 SER B CA 1
ATOM 2108 C C . SER B 1 132 ? 38.124 33.911 66.510 1.00 28.01 266 SER B C 1
ATOM 2109 O O . SER B 1 132 ? 38.472 34.167 65.348 1.00 22.62 266 SER B O 1
ATOM 2112 N N . HIS B 1 133 ? 37.101 33.118 66.812 1.00 24.78 267 HIS B N 1
ATOM 2113 C CA . HIS B 1 133 ? 36.183 32.524 65.832 1.00 30.85 267 HIS B CA 1
ATOM 2114 C C . HIS B 1 133 ? 35.609 33.578 64.889 1.00 25.76 267 HIS B C 1
ATOM 2115 O O . HIS B 1 133 ? 35.457 33.337 63.692 1.00 25.10 267 HIS B O 1
ATOM 2122 N N . GLN B 1 134 ? 35.305 34.752 65.441 1.00 21.61 268 GLN B N 1
ATOM 2123 C CA . GLN B 1 134 ? 34.637 35.825 64.708 1.00 25.67 268 GLN B CA 1
ATOM 2124 C C . GLN B 1 134 ? 35.449 36.372 63.541 1.00 25.25 268 GLN B C 1
ATOM 2125 O O . GLN B 1 134 ? 34.900 36.991 62.626 1.00 24.28 268 GLN B O 1
ATOM 2131 N N . ARG B 1 135 ? 36.758 36.176 63.571 1.00 24.46 269 ARG B N 1
ATOM 2132 C CA . ARG B 1 135 ? 37.576 36.749 62.510 1.00 25.41 269 ARG B CA 1
ATOM 2133 C C . ARG B 1 135 ? 37.720 35.856 61.266 1.00 23.39 269 ARG B C 1
ATOM 2134 O O . ARG B 1 135 ? 38.261 36.289 60.253 1.00 21.16 269 ARG B O 1
ATOM 2142 N N . LEU B 1 136 ? 37.226 34.626 61.346 1.00 21.72 270 LEU B N 1
ATOM 2143 C CA . LEU B 1 136 ? 37.435 33.658 60.276 1.00 22.48 270 LEU B CA 1
ATOM 2144 C C . LEU B 1 136 ? 36.404 33.850 59.167 1.00 22.32 270 LEU B C 1
ATOM 2145 O O . LEU B 1 136 ? 35.297 34.320 59.416 1.00 20.70 270 LEU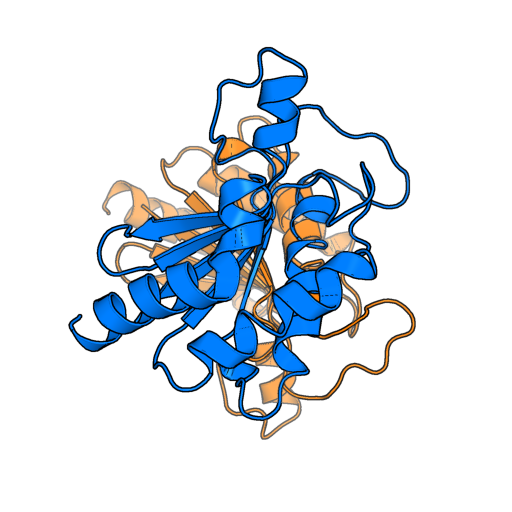 B O 1
ATOM 2150 N N . ARG B 1 137 ? 36.786 33.474 57.952 1.00 22.98 271 ARG B N 1
ATOM 2151 C CA . ARG B 1 137 ? 35.873 33.393 56.821 1.00 24.96 271 ARG B CA 1
ATOM 2152 C C . ARG B 1 137 ? 36.368 32.212 55.986 1.00 25.96 271 ARG B C 1
ATOM 2153 O O . ARG B 1 137 ? 37.563 32.116 55.732 1.00 21.31 271 ARG B O 1
ATOM 2161 N N . VAL B 1 138 ? 35.480 31.313 55.562 1.00 18.08 272 VAL B N 1
ATOM 2162 C CA . VAL B 1 138 ? 35.929 30.181 54.757 1.00 16.75 272 VAL B CA 1
ATOM 2163 C C . VAL B 1 138 ? 35.425 30.349 53.347 1.00 19.09 272 VAL B C 1
ATOM 2164 O O . VAL B 1 138 ? 34.291 30.763 53.147 1.00 17.47 272 VAL B O 1
ATOM 2168 N N . ARG B 1 139 ? 36.293 30.056 52.380 1.00 17.09 273 ARG B N 1
ATOM 2169 C CA . ARG B 1 139 ? 35.955 30.165 50.961 1.00 18.24 273 ARG B CA 1
ATOM 2170 C C . ARG B 1 139 ? 36.361 28.898 50.228 1.00 19.91 273 ARG B C 1
ATOM 2171 O O . ARG B 1 139 ? 37.369 28.268 50.575 1.00 18.16 273 ARG B O 1
ATOM 2179 N N . GLY B 1 140 ? 35.570 28.523 49.227 1.00 19.24 274 GLY B N 1
ATOM 2180 C CA . GLY B 1 140 ? 35.931 27.456 48.307 1.00 19.76 274 GLY B CA 1
ATOM 2181 C C . GLY B 1 140 ? 36.015 28.124 46.940 1.00 20.18 274 GLY B C 1
ATOM 2182 O O . GLY B 1 140 ? 35.041 28.691 46.459 1.00 18.95 274 GLY B O 1
ATOM 2183 N N . MET B 1 141 ? 37.192 28.090 46.336 1.00 22.95 275 MET B N 1
ATOM 2184 C CA . MET B 1 141 ? 37.445 28.836 45.107 1.00 20.04 275 MET B CA 1
ATOM 2185 C C . MET B 1 141 ? 37.453 27.915 43.910 1.00 22.89 275 MET B C 1
ATOM 2186 O O . MET B 1 141 ? 37.646 28.366 42.769 1.00 21.87 275 MET B O 1
ATOM 2191 N N . ALA B 1 142 ? 37.280 26.624 44.170 1.00 20.64 276 ALA B N 1
ATOM 2192 C CA . ALA B 1 142 ? 37.472 25.616 43.137 1.00 20.90 276 ALA B CA 1
ATOM 2193 C C . ALA B 1 142 ? 38.724 25.955 42.315 1.00 22.51 276 ALA B C 1
ATOM 2194 O O . ALA B 1 142 ? 39.824 26.160 42.861 1.00 21.90 276 ALA B O 1
ATOM 2196 N N . ASP B 1 143 ? 38.552 26.041 40.999 1.00 21.32 277 ASP B N 1
ATOM 2197 C CA . ASP B 1 143 ? 39.684 26.265 40.101 1.00 24.21 277 ASP B CA 1
ATOM 2198 C C . ASP B 1 143 ? 39.712 27.686 39.562 1.00 30.34 277 ASP B C 1
ATOM 2199 O O . ASP B 1 143 ? 40.372 27.966 38.540 1.00 24.66 277 ASP B O 1
ATOM 2204 N N . THR B 1 144 ? 38.992 28.590 40.219 1.00 19.25 278 THR B N 1
ATOM 2205 C CA . THR B 1 144 ? 38.857 29.939 39.672 1.00 24.61 278 THR B CA 1
ATOM 2206 C C . THR B 1 144 ? 40.102 30.837 39.822 1.00 26.91 278 THR B C 1
ATOM 2207 O O . THR B 1 144 ? 40.189 31.857 39.151 1.00 26.42 278 THR B O 1
ATOM 2211 N N . GLU B 1 145 ? 41.038 30.475 40.706 1.00 20.68 279 GLU B N 1
ATOM 2212 C CA . GLU B 1 145 ? 42.256 31.277 40.951 1.00 22.64 279 GLU B CA 1
ATOM 2213 C C . GLU B 1 145 ? 43.547 30.464 40.870 1.00 26.93 279 GLU B C 1
ATOM 2214 O O . GLU B 1 145 ? 44.278 30.317 41.863 1.00 28.43 279 GLU B O 1
ATOM 2220 N N . PRO B 1 146 ? 43.848 29.937 39.688 1.00 27.24 280 PRO B N 1
ATOM 2221 C CA . PRO B 1 146 ? 45.113 29.217 39.547 1.00 29.99 280 PRO B CA 1
ATOM 2222 C C . PRO B 1 146 ? 46.290 30.130 39.846 1.00 31.68 280 PRO B C 1
ATOM 2223 O O . PRO B 1 146 ? 46.249 31.322 39.521 1.00 31.06 280 PRO B O 1
ATOM 2227 N N . LEU B 1 147 ? 47.322 29.571 40.466 1.00 32.67 281 LEU B N 1
ATOM 2228 C CA . LEU B 1 147 ? 48.618 30.237 40.547 1.00 31.25 281 LEU B CA 1
ATOM 2229 C C . LEU B 1 147 ? 49.359 30.094 39.220 1.00 35.18 281 LEU B C 1
ATOM 2230 O O . LEU B 1 147 ? 50.039 31.016 38.788 1.00 39.41 281 LEU B O 1
ATOM 2235 N N . LEU B 1 148 ? 49.229 28.929 38.592 1.00 35.13 282 LEU B N 1
ATOM 2236 C CA . LEU B 1 148 ? 49.823 28.670 37.277 1.00 38.22 282 LEU B CA 1
ATOM 2237 C C . LEU B 1 148 ? 48.807 28.006 36.355 1.00 41.03 282 LEU B C 1
ATOM 2238 O O . LEU B 1 148 ? 47.819 27.431 36.821 1.00 37.96 282 LEU B O 1
ATOM 2243 N N . PRO B 1 149 ? 49.042 28.081 35.034 1.00 43.58 283 PRO B N 1
ATOM 2244 C CA . PRO B 1 149 ? 48.218 27.295 34.111 1.00 34.94 283 PRO B CA 1
ATOM 2245 C C . PRO B 1 149 ? 48.249 25.821 34.498 1.00 35.36 283 PRO B C 1
ATOM 2246 O O . PRO B 1 149 ? 49.288 25.323 34.927 1.00 36.14 283 PRO B O 1
ATOM 2250 N N . ASN B 1 150 ? 47.111 25.146 34.378 1.00 34.87 284 ASN B N 1
ATOM 2251 C CA . ASN B 1 150 ? 47.022 23.732 34.695 1.00 35.86 284 ASN B CA 1
ATOM 2252 C C . ASN B 1 150 ? 47.542 22.866 33.553 1.00 43.67 284 ASN B C 1
ATOM 2253 O O . ASN B 1 150 ? 46.904 21.892 33.156 1.00 45.20 284 ASN B O 1
ATOM 2258 N N . ASP B 1 151 ? 48.713 23.219 33.041 1.00 45.49 285 ASP B N 1
ATOM 2259 C CA . ASP B 1 151 ? 49.265 22.549 31.867 1.00 46.92 285 ASP B CA 1
ATOM 2260 C C . ASP B 1 151 ? 50.273 21.449 32.219 1.00 52.91 285 ASP B C 1
ATOM 2261 O O . ASP B 1 151 ? 50.824 20.808 31.319 1.00 55.96 285 ASP B O 1
ATOM 2266 N N . SER B 1 152 ? 50.505 21.227 33.517 1.00 47.83 286 SER B N 1
ATOM 2267 C CA . SER B 1 152 ? 51.369 20.130 33.974 1.00 47.74 286 SER B CA 1
ATOM 2268 C C . SER B 1 152 ? 50.937 19.531 35.317 1.00 53.46 286 SER B C 1
ATOM 2269 O O . SER B 1 152 ? 50.154 20.128 36.061 1.00 49.93 286 SER B O 1
ATOM 2272 N N . ASP B 1 153 ? 51.452 18.346 35.627 1.00 48.39 287 ASP B N 1
ATOM 2273 C CA . ASP B 1 153 ? 51.137 17.705 36.896 1.00 52.89 287 ASP B CA 1
ATOM 2274 C C . ASP B 1 153 ? 51.663 18.507 38.085 1.00 50.83 287 ASP B C 1
ATOM 2275 O O . ASP B 1 153 ? 50.988 18.626 39.110 1.00 47.02 287 ASP B O 1
ATOM 2280 N N . ASP B 1 154 ? 52.870 19.046 37.949 1.00 50.08 288 ASP B N 1
ATOM 2281 C CA . ASP B 1 154 ? 53.443 19.873 38.999 1.00 46.35 288 ASP B CA 1
ATOM 2282 C C . ASP B 1 154 ? 52.640 21.151 39.160 1.00 42.35 288 ASP B C 1
ATOM 2283 O O . ASP B 1 154 ? 52.409 21.610 40.277 1.00 38.49 288 ASP B O 1
ATOM 2288 N N . ASN B 1 155 ? 52.222 21.727 38.044 1.00 40.37 289 ASN B N 1
ATOM 2289 C CA . ASN B 1 155 ? 51.427 22.940 38.093 1.00 40.50 289 ASN B CA 1
ATOM 2290 C C . ASN B 1 155 ? 50.082 22.717 38.790 1.00 37.44 289 ASN B C 1
ATOM 2291 O O . ASN B 1 155 ? 49.707 23.472 39.683 1.00 30.68 289 ASN B O 1
ATOM 2296 N N . ARG B 1 156 ? 49.362 21.680 38.388 1.00 38.87 290 ARG B N 1
ATOM 2297 C CA . ARG B 1 156 ? 48.088 21.388 39.027 1.00 37.38 290 ARG B CA 1
ATOM 2298 C C . ARG B 1 156 ? 48.255 21.207 40.542 1.00 35.88 290 ARG B C 1
ATOM 2299 O O . ARG B 1 156 ? 47.543 21.834 41.322 1.00 33.61 290 ARG B O 1
ATOM 2307 N N . ALA B 1 157 ? 49.208 20.386 40.964 1.00 36.41 291 ALA B N 1
ATOM 2308 C CA . ALA B 1 157 ? 49.447 20.205 42.400 1.00 36.22 291 ALA B CA 1
ATOM 2309 C C . ALA B 1 157 ? 49.623 21.544 43.113 1.00 35.45 291 ALA B C 1
ATOM 2310 O O . ALA B 1 157 ? 49.029 21.782 44.175 1.00 28.62 291 ALA B O 1
ATOM 2312 N N . LEU B 1 158 ? 50.448 22.411 42.526 1.00 35.02 292 LEU B N 1
ATOM 2313 C CA . LEU B 1 158 ? 50.671 23.754 43.055 1.00 35.52 292 LEU B CA 1
ATOM 2314 C C . LEU B 1 158 ? 49.378 24.551 43.229 1.00 28.86 292 LEU B C 1
ATOM 2315 O O . LEU B 1 158 ? 49.208 25.244 44.229 1.00 29.00 292 LEU B O 1
ATOM 2320 N N . ASN B 1 159 ? 48.485 24.471 42.242 1.00 26.52 293 ASN B N 1
ATOM 2321 C CA . ASN B 1 159 ? 47.187 25.140 42.347 1.00 28.41 293 ASN B CA 1
ATOM 2322 C C . ASN B 1 159 ? 46.278 24.563 43.434 1.00 27.44 293 ASN B C 1
ATOM 2323 O O . ASN B 1 159 ? 45.309 25.207 43.815 1.00 22.99 293 ASN B O 1
ATOM 2328 N N . ARG B 1 160 ? 46.571 23.357 43.919 1.00 25.74 294 ARG B N 1
ATOM 2329 C CA . ARG B 1 160 ? 45.684 22.705 44.895 1.00 26.22 294 ARG B CA 1
ATOM 2330 C C . ARG B 1 160 ? 46.000 23.060 46.340 1.00 27.87 294 ARG B C 1
ATOM 2331 O O . ARG B 1 160 ? 45.683 22.314 47.256 1.00 35.72 294 ARG B O 1
ATOM 2339 N N . ARG B 1 161 ? 46.592 24.222 46.545 1.00 28.56 295 ARG B N 1
ATOM 2340 C CA . ARG B 1 161 ? 46.948 24.675 47.879 1.00 27.10 295 ARG B CA 1
ATOM 2341 C C . ARG B 1 161 ? 45.745 25.165 48.694 1.00 29.42 295 ARG B C 1
ATOM 2342 O O . ARG B 1 161 ? 44.627 25.320 48.180 1.00 25.69 295 ARG B O 1
ATOM 2350 N N . VAL B 1 162 ? 45.959 25.364 49.987 1.00 24.24 296 VAL B N 1
ATOM 2351 C CA . VAL B 1 162 ? 44.997 26.110 50.788 1.00 24.17 296 VAL B CA 1
ATOM 2352 C C . VAL B 1 162 ? 45.734 27.363 51.237 1.00 25.47 296 VAL B C 1
ATOM 2353 O O . VAL B 1 162 ? 46.924 27.305 51.552 1.00 23.60 296 VAL B O 1
ATOM 2357 N N . GLU B 1 163 ? 45.044 28.495 51.229 1.00 20.65 297 GLU B N 1
ATOM 2358 C CA . GLU B 1 163 ? 45.662 29.751 51.616 1.00 23.06 297 GLU B CA 1
ATOM 2359 C C . GLU B 1 163 ? 45.010 30.309 52.877 1.00 24.87 297 GLU B C 1
ATOM 2360 O O . GLU B 1 163 ? 43.774 30.283 53.022 1.00 21.27 297 GLU B O 1
ATOM 2366 N N . ILE B 1 164 ? 45.847 30.797 53.784 1.00 21.94 298 ILE B N 1
ATOM 2367 C CA . ILE B 1 164 ? 45.383 31.523 54.950 1.00 21.55 298 ILE B CA 1
ATOM 2368 C C . ILE B 1 164 ? 45.829 32.957 54.752 1.00 24.88 298 ILE B C 1
ATOM 2369 O O . ILE B 1 164 ? 47.022 33.246 54.650 1.00 23.82 298 ILE B O 1
ATOM 2374 N N . SER B 1 165 ? 44.858 33.850 54.647 1.00 24.16 299 SER B N 1
ATOM 2375 C CA . SER B 1 165 ? 45.148 35.245 54.388 1.00 28.80 299 SER B CA 1
ATOM 2376 C C . SER B 1 165 ? 44.864 36.077 55.626 1.00 30.09 299 SER B C 1
ATOM 2377 O O . SER B 1 165 ? 43.768 36.009 56.178 1.00 27.89 299 SER B O 1
ATOM 2380 N N . ILE B 1 166 ? 45.859 36.845 56.057 1.00 25.54 300 ILE B N 1
ATOM 2381 C CA . ILE B 1 166 ? 45.709 37.749 57.194 1.00 35.60 300 ILE B CA 1
ATOM 2382 C C . ILE B 1 166 ? 45.482 39.169 56.687 1.00 35.60 300 ILE B C 1
ATOM 2383 O O . ILE B 1 166 ? 46.402 39.805 56.178 1.00 37.20 300 ILE B O 1
ATOM 2388 N N . MET B 1 167 ? 44.254 39.658 56.832 1.00 36.02 301 MET B N 1
ATOM 2389 C CA . MET B 1 167 ? 43.851 40.915 56.213 1.00 44.81 301 MET B CA 1
ATOM 2390 C C . MET B 1 167 ? 43.640 42.011 57.245 1.00 51.08 301 MET B C 1
ATOM 2391 O O . MET B 1 167 ? 42.781 41.894 58.119 1.00 48.34 301 MET B O 1
ATOM 2396 N N . GLN B 1 168 ? 44.429 43.075 57.124 1.00 57.51 302 GLN B N 1
ATOM 2397 C CA . GLN B 1 168 ? 44.336 44.231 58.011 1.00 65.08 302 GLN B CA 1
ATOM 2398 C C . GLN B 1 168 ? 42.932 44.840 58.042 1.00 69.86 302 GLN B C 1
ATOM 2399 O O . GLN B 1 168 ? 42.355 45.169 57.000 1.00 74.11 302 GLN B O 1
#

CATH classification: 3.30.1330.60

Solvent-accessible surface area: 14341 Å² total; per-residue (Å²): 95,127,98,16,86,84,10,33,105,26,0,80,139,39,0,117,151,24,41,138,122,43,14,5,82,8,73,74,103,63,124,30,2,4,0,36,1,65,12,145,42,0,6,39,140,34,24,4,121,5,61,90,186,13,61,62,13,0,88,58,0,0,86,42,0,53,121,18,79,22,56,0,61,0,3,0,1,6,10,72,134,116,46,150,41,186,133,33,117,17,18,2,5,10,0,1,11,1,0,0,6,0,0,30,9,0,52,139,11,194,42,9,52,67,89,26,0,28,0,30,0,0,0,29,5,66,71,76,57,85,34,102,44,103,111,30,26,34,88,0,37,8,2,19,0,4,0,47,79,93,158,95,15,93,86,11,17,92,49,0,67,155,39,0,52,164,43,57,127,127,39,10,4,77,10,70,85,99,67,131,41,5,4,0,27,0,87,7,155,45,0,4,47,135,35,18,4,120,5,63,77,197,15,66,66,15,0,89,72,0,0,105,49,0,68,110,16,90,23,48,0,57,0,3,0,1,6,12,81,132,120,50,145,43,172,114,26,122,20,22,2,4,8,0,0,34,1,0,0,6,0,0,26,8,0,54,143,17,228,63,12,53,68,91,22,0,29,0,31,0,0,0,30,6,69,68,73,68,88,29,108,41,101,107,27,30,34,93,0,40,8,1,19,0,5,0,50,122